Protein AF-A0A349W693-F1 (afdb_monomer_lite)

Secondary structure (DSSP, 8-state):
--S---GGGGSPTTBTTBTSEEHHHHHHHHHHHHHHHHH-TTSTTTTHHHHHHHHHH-HHHHHHSTTHHHHH-S-TTS-EEEE--STTSTT-EEEESS-THHHHHHHIIIIIIS-EEE-SSEEEE-----TT--EEEEEEEETTEEEEEEEEE-SSSGGGGS--TTPPTT-EE--TT--EETTTS-SEEEEEEEE--SPPPHHHHGGG-----

Sequence (213 aa):
AEPSAGYIQGYPPGVRENGGQYAHGGVWALMAAAELALQEPDHAGAQDVPYRYFTYLSPAHRARHPVWGTVYGLEPYAMAADICSQPPYVGRGGWSWYTGAAGWLHRAAVESILGLQMRATELFFTPCLPSHWPGAGVTLVRDGRTLRFLLVRVESAAARLTLPDDAPPGACLLQVGQRLCWKDLPADACFVISLWAGAETLADHLQTNPAVS

Radius of gyration: 20.89 Å; chains: 1; bounding box: 50×38×56 Å

Structure (mmCIF, N/CA/C/O backbone):
data_AF-A0A349W693-F1
#
_entry.id   AF-A0A349W693-F1
#
loop_
_atom_site.group_PDB
_atom_site.id
_atom_site.type_symbol
_atom_site.label_atom_id
_atom_site.label_alt_id
_atom_site.label_comp_id
_atom_site.label_asym_id
_atom_site.label_entity_id
_atom_site.label_seq_id
_atom_site.pdbx_PDB_ins_code
_atom_site.Cartn_x
_atom_site.Cartn_y
_atom_site.Cartn_z
_atom_site.occupancy
_atom_site.B_iso_or_equiv
_atom_site.auth_seq_id
_atom_site.auth_comp_id
_atom_site.auth_asym_id
_atom_site.auth_atom_id
_atom_site.pdbx_PDB_model_num
ATOM 1 N N . ALA A 1 1 ? 23.899 -15.504 -25.125 1.00 70.81 1 ALA A N 1
ATOM 2 C CA . ALA A 1 1 ? 24.862 -16.221 -24.258 1.00 70.81 1 ALA A CA 1
ATOM 3 C C . ALA A 1 1 ? 24.535 -17.702 -24.342 1.00 70.81 1 ALA A C 1
ATOM 5 O O . ALA A 1 1 ? 23.354 -18.003 -24.467 1.00 70.81 1 ALA A O 1
ATOM 6 N N . GLU A 1 2 ? 25.533 -18.586 -24.303 1.00 85.94 2 GLU A N 1
ATOM 7 C CA . GLU A 1 2 ? 25.316 -20.039 -24.321 1.00 85.94 2 GLU A CA 1
ATOM 8 C C . GLU A 1 2 ? 25.553 -20.633 -22.920 1.00 85.94 2 GLU A C 1
ATOM 10 O O . GLU A 1 2 ? 26.590 -20.329 -22.322 1.00 85.94 2 GLU A O 1
ATOM 15 N N . PRO A 1 3 ? 24.626 -21.454 -22.387 1.00 85.25 3 PRO A N 1
ATOM 16 C CA . PRO A 1 3 ? 23.345 -21.837 -22.991 1.00 85.25 3 PRO A CA 1
ATOM 17 C C . PRO A 1 3 ? 22.314 -20.690 -22.998 1.00 85.25 3 PRO A C 1
ATOM 19 O O . PRO A 1 3 ? 22.372 -19.763 -22.183 1.00 85.25 3 PRO A O 1
ATOM 22 N N . SER A 1 4 ? 21.358 -20.749 -23.932 1.00 89.00 4 SER A N 1
ATOM 23 C CA . SER A 1 4 ? 20.276 -19.760 -24.026 1.00 89.00 4 SER A CA 1
ATOM 24 C C . SER A 1 4 ? 19.398 -19.750 -22.768 1.00 89.00 4 SER A C 1
ATOM 26 O O . SER A 1 4 ? 18.894 -20.782 -22.335 1.00 89.00 4 SER A O 1
ATOM 28 N N . ALA A 1 5 ? 19.151 -18.557 -22.224 1.00 88.81 5 ALA A N 1
ATOM 29 C CA . ALA A 1 5 ? 18.209 -18.316 -21.128 1.00 88.81 5 ALA A CA 1
ATOM 30 C C . ALA A 1 5 ? 16.774 -18.036 -21.630 1.00 88.81 5 ALA A C 1
ATOM 32 O O . ALA A 1 5 ? 15.918 -17.603 -20.862 1.00 88.81 5 ALA A O 1
ATOM 33 N N . GLY A 1 6 ? 16.508 -18.245 -22.925 1.00 93.50 6 GLY A N 1
ATOM 34 C CA . GLY A 1 6 ? 15.228 -17.944 -23.566 1.00 93.50 6 GLY A CA 1
ATOM 35 C C . GLY A 1 6 ? 15.080 -16.478 -23.990 1.00 93.50 6 GLY A C 1
ATOM 36 O O . GLY A 1 6 ? 16.062 -15.741 -24.103 1.00 93.50 6 GLY A O 1
ATOM 37 N N . TYR A 1 7 ? 13.834 -16.050 -24.231 1.00 92.94 7 TYR A N 1
ATOM 38 C CA . TYR A 1 7 ? 13.513 -14.739 -24.822 1.00 92.94 7 TYR A CA 1
ATOM 39 C C . TYR A 1 7 ? 14.006 -13.537 -23.998 1.00 92.94 7 TYR A C 1
ATOM 41 O O . TYR A 1 7 ? 14.212 -12.463 -24.554 1.00 92.94 7 TYR A O 1
ATOM 49 N N . ILE A 1 8 ? 14.285 -13.721 -22.703 1.00 92.75 8 ILE A N 1
ATOM 50 C CA . ILE A 1 8 ? 14.900 -12.695 -21.848 1.00 92.75 8 ILE A CA 1
ATOM 51 C C . ILE A 1 8 ? 16.197 -12.132 -22.453 1.00 92.75 8 ILE A C 1
ATOM 53 O O . ILE A 1 8 ? 16.459 -10.941 -22.333 1.00 92.75 8 ILE A O 1
ATOM 57 N N . GLN A 1 9 ? 16.973 -12.946 -23.182 1.00 91.31 9 GLN A N 1
ATOM 58 C CA . GLN A 1 9 ? 18.199 -12.493 -23.852 1.00 91.31 9 GLN A CA 1
ATOM 59 C C . GLN A 1 9 ? 17.936 -11.557 -25.045 1.00 91.31 9 GLN A C 1
ATOM 61 O O . GLN A 1 9 ? 18.864 -10.902 -25.512 1.00 91.31 9 GLN A O 1
ATOM 66 N N . GLY A 1 10 ? 16.700 -11.507 -25.553 1.00 91.44 10 GLY A N 1
ATOM 67 C CA . GLY A 1 10 ? 16.296 -10.628 -26.651 1.00 91.44 10 GLY A CA 1
ATOM 68 C C . GLY A 1 10 ? 16.122 -9.168 -26.233 1.00 91.44 10 GLY A C 1
ATOM 69 O O . GLY A 1 10 ? 16.164 -8.282 -27.086 1.00 91.44 10 GLY A O 1
ATOM 70 N N . TYR A 1 11 ? 15.962 -8.895 -24.935 1.00 92.19 11 TYR A N 1
ATOM 71 C CA . TYR A 1 11 ? 15.925 -7.530 -24.423 1.00 92.19 11 TYR A CA 1
ATOM 72 C C . TYR A 1 11 ? 17.338 -6.984 -24.191 1.00 92.19 11 TYR A C 1
ATOM 74 O O . TYR A 1 11 ? 18.207 -7.718 -23.713 1.00 92.19 11 TYR A O 1
ATOM 82 N N . PRO A 1 12 ? 17.582 -5.687 -24.454 1.00 92.94 12 PRO A N 1
ATOM 83 C CA . PRO A 1 12 ? 18.807 -5.032 -24.016 1.00 92.94 12 PRO A CA 1
ATOM 84 C C . PRO A 1 12 ? 19.004 -5.149 -22.492 1.00 92.94 12 PRO A C 1
ATOM 86 O O . PRO A 1 12 ? 18.019 -5.208 -21.752 1.00 92.94 12 PRO A O 1
ATOM 89 N N . PRO A 1 13 ? 20.252 -5.137 -21.994 1.00 93.19 13 PRO A N 1
ATOM 90 C CA . PRO A 1 13 ? 20.513 -5.105 -20.560 1.00 93.19 13 PRO A CA 1
ATOM 91 C C . PRO A 1 13 ? 19.820 -3.925 -19.867 1.00 93.19 13 PRO A C 1
ATOM 93 O O . PRO A 1 13 ? 19.863 -2.792 -20.343 1.00 93.19 13 PRO A O 1
ATOM 96 N N . GLY A 1 14 ? 19.210 -4.195 -18.716 1.00 93.81 14 GLY A N 1
ATOM 97 C CA . GLY A 1 14 ? 18.499 -3.225 -17.887 1.00 93.81 14 GLY A CA 1
ATOM 98 C C . GLY A 1 14 ? 17.129 -2.802 -18.406 1.00 93.81 14 GLY A C 1
ATOM 99 O O . GLY A 1 14 ? 16.587 -1.815 -17.912 1.00 93.81 14 GLY A O 1
ATOM 100 N N . VAL A 1 15 ? 16.581 -3.517 -19.387 1.00 92.69 15 VAL A N 1
ATOM 101 C CA . VAL A 1 15 ? 15.288 -3.232 -20.013 1.00 92.69 15 VAL A CA 1
ATOM 102 C C . VAL A 1 15 ? 14.361 -4.422 -19.796 1.00 92.69 15 VAL A C 1
ATOM 104 O O . VAL A 1 15 ? 14.755 -5.569 -20.015 1.00 92.69 15 VAL A O 1
ATOM 107 N N . ARG A 1 16 ? 13.115 -4.142 -19.390 1.00 91.81 16 ARG A N 1
ATOM 108 C CA . ARG A 1 16 ? 12.070 -5.158 -19.197 1.00 91.81 16 ARG A CA 1
ATOM 109 C C . ARG A 1 16 ? 12.553 -6.295 -18.284 1.00 91.81 16 ARG A C 1
ATOM 111 O O . ARG A 1 16 ? 13.108 -6.027 -17.221 1.00 91.81 16 ARG A O 1
ATOM 118 N N . GLU A 1 17 ? 12.352 -7.549 -18.675 1.00 93.31 17 GLU A N 1
ATOM 119 C CA . GLU A 1 17 ? 12.730 -8.730 -17.902 1.00 93.31 17 GLU A CA 1
ATOM 120 C C . GLU A 1 17 ? 14.254 -8.896 -17.780 1.00 93.31 17 GLU A C 1
ATOM 122 O O . GLU A 1 17 ? 14.723 -9.505 -16.819 1.00 93.31 17 GLU A O 1
ATOM 127 N N . ASN A 1 18 ? 15.049 -8.333 -18.699 1.00 94.38 18 ASN A N 1
ATOM 128 C CA . ASN A 1 18 ? 16.508 -8.467 -18.688 1.00 94.38 18 ASN A CA 1
ATOM 129 C C . ASN A 1 18 ? 17.174 -7.426 -17.781 1.00 94.38 18 ASN A C 1
ATOM 131 O O . ASN A 1 18 ? 17.912 -6.550 -18.228 1.00 94.38 18 ASN A O 1
ATOM 135 N N . GLY A 1 19 ? 16.890 -7.508 -16.483 1.00 92.94 19 GLY A N 1
ATOM 136 C CA . GLY A 1 19 ? 17.510 -6.668 -15.458 1.00 92.94 19 GLY A CA 1
ATOM 137 C C . GLY A 1 19 ? 16.863 -5.297 -15.263 1.00 92.94 19 GLY A C 1
ATOM 138 O O . GLY A 1 19 ? 17.370 -4.512 -14.463 1.00 92.94 19 GLY A O 1
ATOM 139 N N . GLY A 1 20 ? 15.759 -4.988 -15.949 1.00 94.00 20 GLY A N 1
ATOM 140 C CA . GLY A 1 20 ? 14.907 -3.856 -15.584 1.00 94.00 20 GLY A CA 1
ATOM 141 C C . GLY A 1 20 ? 14.207 -4.105 -14.243 1.00 94.00 20 GLY A C 1
ATOM 142 O O . GLY A 1 20 ? 13.988 -5.246 -13.831 1.00 94.00 20 GLY A O 1
ATOM 143 N N . GLN A 1 21 ? 13.833 -3.038 -13.537 1.00 95.69 21 GLN A N 1
ATOM 144 C CA . GLN A 1 21 ? 12.979 -3.173 -12.358 1.00 95.69 21 GLN A CA 1
ATOM 145 C C . GLN A 1 21 ? 11.553 -3.453 -12.835 1.00 95.69 21 GLN A C 1
ATOM 147 O O . GLN A 1 21 ? 10.811 -2.530 -13.171 1.00 95.69 21 GLN A O 1
ATOM 152 N N . TYR A 1 22 ? 11.158 -4.721 -12.834 1.00 96.12 22 TYR A N 1
ATOM 153 C CA . TYR A 1 22 ? 9.787 -5.115 -13.131 1.00 96.12 22 TYR A CA 1
ATOM 154 C C . TYR A 1 22 ? 8.869 -4.744 -11.957 1.00 96.12 22 TYR A C 1
ATOM 156 O O . TYR A 1 22 ? 8.993 -5.289 -10.856 1.00 96.12 22 TYR A O 1
ATOM 164 N N . ALA A 1 23 ? 7.952 -3.796 -12.168 1.00 96.75 23 ALA A N 1
ATOM 165 C CA . ALA A 1 23 ? 7.191 -3.167 -11.088 1.00 96.75 23 ALA A CA 1
ATOM 166 C C . ALA A 1 23 ? 6.343 -4.177 -10.308 1.00 96.75 23 ALA A C 1
ATOM 168 O O . ALA A 1 23 ? 6.243 -4.084 -9.090 1.00 96.75 23 ALA A O 1
ATOM 169 N N . HIS A 1 24 ? 5.803 -5.187 -10.990 1.00 96.50 24 HIS A N 1
ATOM 170 C CA . HIS A 1 24 ? 5.032 -6.263 -10.372 1.00 96.50 24 HIS A CA 1
ATOM 171 C C . HIS A 1 24 ? 5.855 -7.023 -9.315 1.00 96.50 24 HIS A C 1
ATOM 173 O O . HIS A 1 24 ? 5.417 -7.167 -8.176 1.00 96.50 24 HIS A O 1
ATOM 179 N N . GLY A 1 25 ? 7.081 -7.431 -9.663 1.00 96.94 25 GLY A N 1
ATOM 180 C CA . GLY A 1 25 ? 7.993 -8.091 -8.725 1.00 96.94 25 GLY A CA 1
ATOM 181 C C . GLY A 1 25 ? 8.438 -7.159 -7.597 1.00 96.94 25 GLY A C 1
ATOM 182 O O . GLY A 1 25 ? 8.530 -7.579 -6.447 1.00 96.94 25 GLY A O 1
ATOM 183 N N . GLY A 1 26 ? 8.624 -5.869 -7.896 1.00 97.62 26 GLY A N 1
ATOM 184 C CA . GLY A 1 26 ? 8.899 -4.854 -6.877 1.00 97.62 26 GLY A CA 1
ATOM 185 C C . GLY A 1 26 ? 7.773 -4.718 -5.846 1.00 97.62 26 GLY A C 1
ATOM 186 O O . GLY A 1 26 ? 8.046 -4.580 -4.655 1.00 97.62 26 GLY A O 1
ATOM 187 N N . VAL A 1 27 ? 6.510 -4.808 -6.271 1.00 98.56 27 VAL A N 1
ATOM 188 C CA . VAL A 1 27 ? 5.370 -4.796 -5.344 1.00 98.56 27 VAL A CA 1
ATOM 189 C C . VAL A 1 27 ? 5.342 -6.055 -4.476 1.00 98.56 27 VAL A C 1
ATOM 191 O O . VAL A 1 27 ? 5.072 -5.957 -3.284 1.00 98.56 27 VAL A O 1
ATOM 194 N N . TRP A 1 28 ? 5.669 -7.231 -5.011 1.00 98.56 28 TRP A N 1
ATOM 195 C CA . TRP A 1 28 ? 5.775 -8.433 -4.175 1.00 98.56 28 TRP A CA 1
ATOM 196 C C . TRP A 1 28 ? 6.885 -8.319 -3.132 1.00 98.56 28 TRP A C 1
ATOM 198 O O . TRP A 1 28 ? 6.673 -8.697 -1.985 1.00 98.56 28 TRP A O 1
ATOM 208 N N . ALA A 1 29 ? 8.028 -7.728 -3.491 1.00 98.56 29 ALA A N 1
ATOM 209 C CA . ALA A 1 29 ? 9.091 -7.445 -2.530 1.00 98.56 29 ALA A CA 1
ATOM 210 C C . ALA A 1 29 ? 8.626 -6.489 -1.417 1.00 98.56 29 ALA A C 1
ATOM 212 O O . ALA A 1 29 ? 8.993 -6.674 -0.262 1.00 98.56 29 ALA A O 1
ATOM 213 N N . LEU A 1 30 ? 7.783 -5.499 -1.737 1.00 98.62 30 LEU A N 1
ATOM 214 C CA . LEU A 1 30 ? 7.137 -4.635 -0.741 1.00 98.62 30 LEU A CA 1
ATOM 215 C C . LEU A 1 30 ? 6.253 -5.448 0.206 1.00 98.62 30 LEU A C 1
ATOM 217 O O . LEU A 1 30 ? 6.383 -5.309 1.419 1.00 98.62 30 LEU A O 1
ATOM 221 N N . MET A 1 31 ? 5.376 -6.294 -0.336 1.00 98.69 31 MET A N 1
ATOM 222 C CA . MET A 1 31 ? 4.464 -7.107 0.474 1.00 98.69 31 MET A CA 1
ATOM 223 C C . MET A 1 31 ? 5.234 -8.069 1.387 1.00 98.69 31 MET A C 1
ATOM 225 O O . MET A 1 31 ? 4.924 -8.158 2.570 1.00 98.69 31 MET A O 1
ATOM 229 N N . ALA A 1 32 ? 6.283 -8.711 0.867 1.00 98.50 32 ALA A N 1
ATOM 230 C CA . ALA A 1 32 ? 7.163 -9.581 1.642 1.00 98.50 32 ALA A CA 1
ATOM 231 C C . ALA A 1 32 ? 7.932 -8.813 2.729 1.00 98.50 32 ALA A C 1
ATOM 233 O O . ALA A 1 32 ? 8.054 -9.297 3.848 1.00 98.50 32 ALA A O 1
ATOM 234 N N . ALA A 1 33 ? 8.413 -7.599 2.436 1.00 98.19 33 ALA A N 1
ATOM 235 C CA . ALA A 1 33 ? 9.061 -6.756 3.439 1.00 98.19 33 ALA A CA 1
ATOM 236 C C . ALA A 1 33 ? 8.097 -6.365 4.571 1.00 98.19 33 ALA A C 1
ATOM 238 O O . ALA A 1 33 ? 8.521 -6.268 5.718 1.00 98.19 33 ALA A O 1
ATOM 239 N N . ALA A 1 34 ? 6.813 -6.147 4.264 1.00 97.88 34 ALA A N 1
ATOM 240 C CA . ALA A 1 34 ? 5.804 -5.864 5.284 1.00 97.88 34 ALA A CA 1
ATOM 241 C C . ALA A 1 34 ? 5.553 -7.090 6.163 1.00 97.88 34 ALA A C 1
ATOM 243 O O . ALA A 1 34 ? 5.507 -6.973 7.380 1.00 97.88 34 ALA A O 1
ATOM 244 N N . GLU A 1 35 ? 5.453 -8.272 5.556 1.00 96.88 35 GLU A N 1
ATOM 245 C CA . GLU A 1 35 ? 5.305 -9.525 6.293 1.00 96.88 35 GLU A CA 1
ATOM 246 C C . GLU A 1 35 ? 6.515 -9.808 7.197 1.00 96.88 35 GLU A C 1
ATOM 248 O O . GLU A 1 35 ? 6.334 -10.148 8.364 1.00 96.88 35 GLU A O 1
ATOM 253 N N . LEU A 1 36 ? 7.737 -9.597 6.697 1.00 96.62 36 LEU A N 1
ATOM 254 C CA . LEU A 1 36 ? 8.962 -9.745 7.483 1.00 96.62 36 LEU A CA 1
ATOM 255 C C . LEU A 1 36 ? 9.006 -8.763 8.661 1.00 96.62 36 LEU A C 1
ATOM 257 O O . LEU A 1 36 ? 9.319 -9.162 9.777 1.00 96.62 36 LEU A O 1
ATOM 261 N N . ALA A 1 37 ? 8.635 -7.500 8.441 1.00 94.81 37 ALA A N 1
ATOM 262 C CA . ALA A 1 37 ? 8.603 -6.496 9.502 1.00 94.81 37 ALA A CA 1
ATOM 263 C C . ALA A 1 37 ? 7.638 -6.860 10.643 1.00 94.81 37 ALA A C 1
ATOM 265 O O . ALA A 1 37 ? 7.917 -6.547 11.796 1.00 94.81 37 ALA A O 1
ATOM 266 N N . LEU A 1 38 ? 6.529 -7.544 10.340 1.00 91.69 38 LEU A N 1
ATOM 267 C CA . LEU A 1 38 ? 5.598 -8.049 11.356 1.00 91.69 38 LEU A CA 1
ATOM 268 C C . LEU A 1 38 ? 6.156 -9.251 12.138 1.00 91.69 38 LEU A C 1
ATOM 270 O O . LEU A 1 38 ? 5.719 -9.496 13.259 1.00 91.69 38 LEU A O 1
ATOM 274 N N . GLN A 1 39 ? 7.096 -10.003 11.561 1.00 91.88 39 GLN A N 1
ATOM 275 C CA . GLN A 1 39 ? 7.760 -11.142 12.211 1.00 91.88 39 GLN A CA 1
ATOM 276 C C . GLN A 1 39 ? 8.990 -10.724 13.031 1.00 91.88 39 GLN A C 1
ATOM 278 O O . GLN A 1 39 ? 9.429 -11.474 13.900 1.00 91.88 39 GLN A O 1
ATOM 283 N N . GLU A 1 40 ? 9.527 -9.528 12.781 1.00 89.00 40 GLU A N 1
ATOM 284 C CA . GLU A 1 40 ? 10.706 -8.970 13.448 1.00 89.00 40 GLU A CA 1
ATOM 285 C C . GLU A 1 40 ? 10.369 -7.657 14.193 1.00 89.00 40 GLU A C 1
ATOM 287 O O . GLU A 1 40 ? 10.935 -6.608 13.872 1.00 89.00 40 GLU A O 1
ATOM 292 N N . PRO A 1 41 ? 9.463 -7.665 15.193 1.00 79.75 41 PRO A N 1
ATOM 293 C CA . PRO A 1 41 ? 9.005 -6.438 15.857 1.00 79.75 41 PRO A CA 1
ATOM 294 C C . PRO A 1 41 ? 10.130 -5.674 16.577 1.00 79.75 41 PRO A C 1
ATOM 296 O O . PRO A 1 41 ? 10.065 -4.453 16.704 1.00 79.75 41 PRO A O 1
ATOM 299 N N . ASP A 1 42 ? 11.189 -6.374 16.991 1.00 82.62 42 ASP A N 1
ATOM 300 C CA . ASP A 1 42 ? 12.356 -5.783 17.654 1.00 82.62 42 ASP A CA 1
ATOM 301 C C . ASP A 1 42 ? 13.348 -5.131 16.673 1.00 82.62 42 ASP A C 1
ATOM 303 O O . ASP A 1 42 ? 14.273 -4.421 17.082 1.00 82.62 42 ASP A O 1
ATOM 307 N N . HIS A 1 43 ? 13.187 -5.355 15.364 1.00 87.19 43 HIS A N 1
ATOM 308 C CA . HIS A 1 43 ? 14.075 -4.790 14.360 1.00 87.19 43 HIS A CA 1
ATOM 309 C C . HIS A 1 43 ? 13.700 -3.331 14.075 1.00 87.19 43 HIS A C 1
ATOM 311 O O . HIS A 1 43 ? 12.782 -3.005 13.315 1.00 87.19 43 HIS A O 1
ATOM 317 N N . ALA A 1 44 ? 14.457 -2.425 14.696 1.00 84.69 44 ALA A N 1
ATOM 318 C CA . ALA A 1 44 ? 14.269 -0.989 14.553 1.00 84.69 44 ALA A CA 1
ATOM 319 C C . ALA A 1 44 ? 14.247 -0.559 13.072 1.00 84.69 44 ALA A C 1
ATOM 321 O O . ALA A 1 44 ? 15.216 -0.725 12.335 1.00 84.69 44 ALA A O 1
ATOM 322 N N . GLY A 1 45 ? 13.128 0.032 12.645 1.00 88.19 45 GLY A N 1
ATOM 323 C CA . GLY A 1 45 ? 12.947 0.540 11.283 1.00 88.19 45 GLY A CA 1
ATOM 324 C C . GLY A 1 45 ? 12.466 -0.491 10.254 1.00 88.19 45 GLY A C 1
ATOM 325 O O . GLY A 1 45 ? 12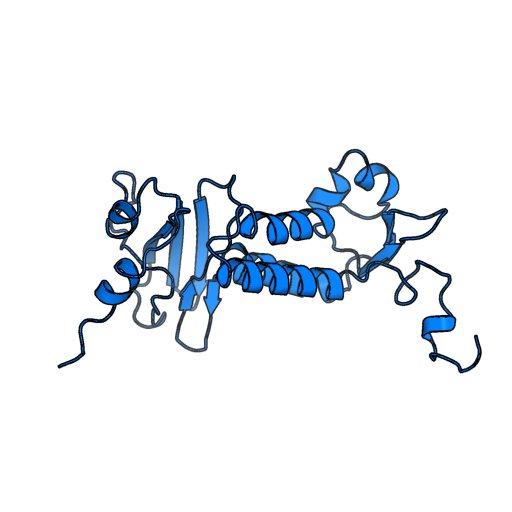.264 -0.112 9.098 1.00 88.19 45 GLY A O 1
ATOM 326 N N . ALA A 1 46 ? 12.212 -1.750 10.636 1.00 92.31 46 ALA A N 1
ATOM 327 C CA . ALA A 1 46 ? 11.676 -2.760 9.717 1.00 92.31 46 ALA A CA 1
ATOM 328 C C . ALA A 1 46 ? 10.357 -2.303 9.062 1.00 92.31 46 ALA A C 1
ATOM 330 O O . ALA A 1 46 ? 10.216 -2.375 7.842 1.00 92.31 46 ALA A O 1
ATOM 331 N N . GLN A 1 47 ? 9.447 -1.703 9.841 1.00 91.75 47 GLN A N 1
ATOM 332 C CA . GLN A 1 47 ? 8.163 -1.163 9.359 1.00 91.75 47 GLN A CA 1
ATOM 333 C C . GLN A 1 47 ? 8.290 -0.004 8.344 1.00 91.75 47 GLN A C 1
ATOM 335 O O . GLN A 1 47 ? 7.336 0.302 7.631 1.00 91.75 47 GLN A O 1
ATOM 340 N N . ASP A 1 48 ? 9.458 0.642 8.235 1.00 96.25 48 ASP A N 1
ATOM 341 C CA . ASP A 1 48 ? 9.693 1.725 7.268 1.00 96.25 48 ASP A CA 1
ATOM 342 C C . ASP A 1 48 ? 10.146 1.211 5.892 1.00 96.25 48 ASP A C 1
ATOM 344 O O . ASP A 1 48 ? 10.019 1.917 4.885 1.00 96.25 48 ASP A O 1
ATOM 348 N N . VAL A 1 49 ? 10.663 -0.021 5.817 1.00 97.62 49 VAL A N 1
ATOM 349 C CA . VAL A 1 49 ? 11.143 -0.634 4.566 1.00 97.62 49 VAL A CA 1
ATOM 350 C C . VAL A 1 49 ? 10.025 -0.775 3.520 1.00 97.62 49 VAL A C 1
ATOM 352 O O . VAL A 1 49 ? 10.236 -0.324 2.387 1.00 97.62 49 VAL A O 1
ATOM 355 N N . PRO A 1 50 ? 8.830 -1.309 3.848 1.00 98.19 50 PRO A N 1
ATOM 356 C CA . PRO A 1 50 ? 7.746 -1.461 2.878 1.00 98.19 50 PRO A CA 1
ATOM 357 C C . PRO A 1 50 ? 7.277 -0.111 2.340 1.00 98.19 50 PRO A C 1
ATOM 359 O O . PRO A 1 50 ? 7.081 0.055 1.136 1.00 98.19 50 PRO A O 1
ATOM 362 N N . TYR A 1 51 ? 7.165 0.897 3.208 1.00 98.19 51 TYR A N 1
ATOM 363 C CA . TYR A 1 51 ? 6.784 2.238 2.780 1.00 98.19 51 TYR A CA 1
ATOM 364 C C . TYR A 1 51 ? 7.838 2.872 1.865 1.00 98.19 51 TYR A C 1
ATOM 366 O O . TYR A 1 51 ? 7.498 3.480 0.850 1.00 98.19 51 TYR A O 1
ATOM 374 N N . ARG A 1 52 ? 9.131 2.666 2.136 1.00 97.81 52 ARG A N 1
ATOM 375 C CA . ARG A 1 52 ? 10.193 3.065 1.201 1.00 97.81 52 ARG A CA 1
ATOM 376 C C . ARG A 1 52 ? 9.991 2.434 -0.174 1.00 97.81 52 ARG A C 1
ATOM 378 O O . ARG A 1 52 ? 9.988 3.159 -1.167 1.00 97.81 52 ARG A O 1
ATOM 385 N N . TYR A 1 53 ? 9.743 1.127 -0.247 1.00 98.25 53 TYR A N 1
ATOM 386 C CA . TYR A 1 53 ? 9.474 0.462 -1.528 1.00 98.25 53 TYR A CA 1
ATOM 387 C C . TYR A 1 53 ? 8.223 1.026 -2.209 1.00 98.25 53 TYR A C 1
ATOM 389 O O . TYR A 1 53 ? 8.250 1.280 -3.415 1.00 98.25 53 TYR A O 1
ATOM 397 N N . PHE A 1 54 ? 7.165 1.316 -1.445 1.00 98.50 54 PHE A N 1
ATOM 398 C CA . PHE A 1 54 ? 5.968 1.982 -1.959 1.00 98.50 54 PHE A CA 1
ATOM 399 C C . PHE A 1 54 ? 6.313 3.303 -2.651 1.00 98.50 54 PHE A C 1
ATOM 401 O O . PHE A 1 54 ? 5.870 3.539 -3.773 1.00 98.50 54 PHE A O 1
ATOM 408 N N . THR A 1 55 ? 7.146 4.146 -2.035 1.00 97.00 55 THR A N 1
ATOM 409 C CA . THR A 1 55 ? 7.537 5.438 -2.626 1.00 97.00 55 THR A CA 1
ATOM 410 C C . THR A 1 55 ? 8.410 5.304 -3.880 1.00 97.00 55 THR A C 1
ATOM 412 O O . THR A 1 55 ? 8.375 6.180 -4.742 1.00 97.00 55 THR A O 1
ATOM 415 N N . TYR A 1 56 ? 9.147 4.201 -4.040 1.00 95.38 56 TYR A N 1
ATOM 416 C CA . TYR A 1 56 ? 9.929 3.931 -5.255 1.00 95.38 56 TYR A CA 1
ATOM 417 C C . TYR A 1 56 ? 9.056 3.482 -6.435 1.00 95.38 56 TYR A C 1
ATOM 419 O O . TYR A 1 56 ? 9.407 3.734 -7.594 1.00 95.38 56 TYR A O 1
ATOM 427 N N . LEU A 1 57 ? 7.941 2.809 -6.130 1.00 97.19 57 LEU A N 1
ATOM 428 C CA . LEU A 1 57 ? 7.010 2.205 -7.087 1.00 97.19 57 LEU A CA 1
ATOM 429 C C . LEU A 1 57 ? 5.845 3.134 -7.455 1.00 97.19 57 LEU A C 1
ATOM 431 O O . LEU A 1 57 ? 5.398 3.140 -8.599 1.00 97.19 57 LEU A O 1
ATOM 435 N N . SER A 1 58 ? 5.343 3.907 -6.493 1.00 97.62 58 SER A N 1
ATOM 436 C CA . SER A 1 58 ? 4.198 4.798 -6.668 1.00 97.62 58 SER A CA 1
ATOM 437 C C . SER A 1 58 ? 4.514 5.887 -7.702 1.00 97.62 58 SER A C 1
ATOM 439 O O . SER A 1 58 ? 5.477 6.637 -7.508 1.00 97.62 58 SER A O 1
ATOM 441 N N . PRO A 1 59 ? 3.699 6.047 -8.765 1.00 97.06 59 PRO A N 1
ATOM 442 C CA . PRO A 1 59 ? 3.970 7.035 -9.809 1.00 97.06 59 PRO A CA 1
ATOM 443 C C . PRO A 1 59 ? 3.964 8.466 -9.257 1.00 97.06 59 PRO A C 1
ATOM 445 O O . PRO A 1 59 ? 4.803 9.276 -9.643 1.00 97.06 59 PRO A O 1
ATOM 448 N N . ALA A 1 60 ? 3.104 8.753 -8.274 1.00 97.19 60 ALA A N 1
ATOM 449 C CA . ALA A 1 60 ? 3.022 10.067 -7.644 1.00 97.19 60 ALA A CA 1
ATOM 450 C C . ALA A 1 60 ? 4.294 10.415 -6.857 1.00 97.19 60 ALA A C 1
ATOM 452 O O . ALA A 1 60 ? 4.816 11.524 -6.975 1.00 97.19 60 ALA A O 1
ATOM 453 N N . HIS A 1 61 ? 4.814 9.466 -6.075 1.00 97.69 61 HIS A N 1
ATOM 454 C CA . HIS A 1 61 ? 6.045 9.666 -5.309 1.00 97.69 61 HIS A CA 1
ATOM 455 C C . HIS A 1 61 ? 7.253 9.758 -6.232 1.00 97.69 61 HIS A C 1
ATOM 457 O O . HIS A 1 61 ? 8.074 10.664 -6.098 1.00 97.69 61 HIS A O 1
ATOM 463 N N . ARG A 1 62 ? 7.327 8.861 -7.217 1.00 95.94 62 ARG A N 1
ATOM 464 C CA . ARG A 1 62 ? 8.431 8.811 -8.166 1.00 95.94 62 ARG A CA 1
ATOM 465 C C . ARG A 1 62 ? 8.518 10.077 -9.010 1.00 95.94 62 ARG A C 1
ATOM 467 O O . ARG A 1 62 ? 9.599 10.646 -9.117 1.00 95.94 62 ARG A O 1
ATOM 474 N N . ALA A 1 63 ? 7.396 10.549 -9.551 1.00 95.94 63 ALA A N 1
ATOM 475 C CA . ALA A 1 63 ? 7.353 11.766 -10.357 1.00 95.94 63 ALA A CA 1
ATOM 476 C C . ALA A 1 63 ? 7.683 13.031 -9.550 1.00 95.94 63 ALA A C 1
ATOM 478 O O . ALA A 1 63 ? 8.257 13.969 -10.093 1.00 95.94 63 ALA A O 1
ATOM 479 N N . ARG A 1 64 ? 7.353 13.059 -8.251 1.00 97.19 64 ARG A N 1
ATOM 480 C CA . ARG A 1 64 ? 7.713 14.168 -7.352 1.00 97.19 64 ARG A CA 1
ATOM 481 C C . ARG A 1 64 ? 9.155 14.112 -6.851 1.00 97.19 64 ARG A C 1
ATOM 483 O O . ARG A 1 64 ? 9.651 15.116 -6.348 1.00 97.19 64 ARG A O 1
ATOM 490 N N . HIS A 1 65 ? 9.823 12.963 -6.943 1.00 96.94 65 HIS A N 1
ATOM 491 C CA . HIS A 1 65 ? 11.170 12.810 -6.412 1.00 96.94 65 HIS A CA 1
ATOM 492 C C . HIS A 1 65 ? 12.169 13.669 -7.213 1.00 96.94 65 HIS A C 1
ATOM 494 O O . HIS A 1 65 ? 12.225 13.535 -8.436 1.00 96.94 65 HIS A O 1
ATOM 500 N N . PRO A 1 66 ? 13.021 14.486 -6.563 1.00 95.75 66 PRO A N 1
ATOM 501 C CA . PRO A 1 66 ? 13.885 15.454 -7.252 1.00 95.75 66 PRO A CA 1
ATOM 502 C C . PRO A 1 66 ? 14.874 14.805 -8.231 1.00 95.75 66 PRO A C 1
ATOM 504 O O . PRO A 1 66 ? 15.190 15.376 -9.268 1.00 95.75 66 PRO A O 1
ATOM 507 N N . VAL A 1 67 ? 15.341 13.592 -7.917 1.00 93.56 67 VAL A N 1
ATOM 508 C CA . VAL A 1 67 ? 16.247 12.822 -8.788 1.00 93.56 67 VAL A CA 1
ATOM 509 C C . VAL A 1 67 ? 15.483 11.955 -9.795 1.00 93.56 67 VAL A C 1
ATOM 511 O O . VAL A 1 67 ? 15.667 12.111 -10.993 1.00 93.56 67 VAL A O 1
ATOM 514 N N . TRP A 1 68 ? 14.611 11.044 -9.347 1.00 94.50 68 TRP A N 1
ATOM 515 C CA . TRP A 1 68 ? 13.947 10.089 -10.243 1.00 94.50 68 TRP A CA 1
ATOM 516 C C . TRP A 1 68 ? 12.855 10.696 -11.125 1.00 94.50 68 TRP A C 1
ATOM 518 O O . TRP A 1 68 ? 12.650 10.208 -12.233 1.00 94.50 68 TRP A O 1
ATOM 528 N N . GLY A 1 69 ? 12.173 11.751 -10.674 1.00 96.06 69 GLY A N 1
ATOM 529 C CA . GLY A 1 69 ? 11.076 12.367 -11.419 1.00 96.06 69 GLY A CA 1
ATOM 530 C C . GLY A 1 69 ? 11.531 13.014 -12.724 1.00 96.06 69 GLY A C 1
ATOM 531 O O . GLY A 1 69 ? 10.844 12.897 -13.736 1.00 96.06 69 GLY A O 1
ATOM 532 N N . THR A 1 70 ? 12.728 13.609 -12.737 1.00 95.50 70 THR A N 1
ATOM 533 C CA . THR A 1 70 ? 13.289 14.292 -13.919 1.00 95.50 70 THR A CA 1
ATOM 534 C C . THR A 1 70 ? 13.573 13.341 -15.082 1.00 95.50 70 THR A C 1
ATOM 536 O O . THR A 1 70 ? 13.508 13.751 -16.238 1.00 95.50 70 THR A O 1
ATOM 539 N N . VAL A 1 71 ? 13.839 12.064 -14.786 1.00 96.00 71 VAL A N 1
ATOM 540 C CA . VAL A 1 71 ? 14.138 11.021 -15.780 1.00 96.00 71 VAL A CA 1
ATOM 541 C C . VAL A 1 71 ? 12.993 10.028 -15.988 1.00 96.00 71 VAL A C 1
ATOM 543 O O . VAL A 1 71 ? 13.060 9.222 -16.914 1.00 96.00 71 VAL A O 1
ATOM 546 N N . TYR A 1 72 ? 11.941 10.069 -15.158 1.00 96.81 72 TYR A N 1
ATOM 547 C CA . TYR A 1 72 ? 10.875 9.062 -15.161 1.00 96.81 72 TYR A CA 1
ATOM 548 C C . TYR A 1 72 ? 10.150 8.982 -16.509 1.00 96.81 72 TYR A C 1
ATOM 550 O O . TYR A 1 72 ? 9.953 7.888 -17.032 1.00 96.81 72 TYR A O 1
ATOM 558 N N . GLY A 1 73 ? 9.808 10.130 -17.099 1.00 95.94 73 GLY A N 1
ATOM 559 C CA . GLY A 1 73 ? 9.304 10.215 -18.473 1.00 95.94 73 GLY A CA 1
ATOM 560 C C . GLY A 1 73 ? 7.915 9.612 -18.728 1.00 95.94 73 GLY A C 1
ATOM 561 O O . GLY A 1 73 ? 7.549 9.482 -19.893 1.00 95.94 73 GLY A O 1
ATOM 562 N N . LEU A 1 74 ? 7.163 9.256 -17.680 1.00 97.12 74 LEU A N 1
ATOM 563 C CA . LEU A 1 74 ? 5.780 8.759 -17.737 1.00 97.12 74 LEU A CA 1
ATOM 564 C C . LEU A 1 74 ? 4.849 9.593 -16.843 1.00 97.12 74 LEU A C 1
ATOM 566 O O . LEU A 1 74 ? 5.292 10.471 -16.098 1.00 97.12 74 LEU A O 1
ATOM 570 N N . GLU A 1 75 ? 3.548 9.323 -16.924 1.00 97.31 75 GLU A N 1
ATOM 571 C CA . GLU A 1 75 ? 2.511 10.064 -16.214 1.00 97.31 75 GLU A CA 1
ATOM 572 C C . GLU A 1 75 ? 2.584 9.870 -14.684 1.00 97.31 75 GLU A C 1
ATOM 574 O O . GLU A 1 75 ? 2.750 8.750 -14.201 1.00 97.31 75 GLU A O 1
ATOM 579 N N . PRO A 1 76 ? 2.375 10.927 -13.876 1.00 96.56 76 PRO A N 1
ATOM 580 C CA . PRO A 1 76 ? 2.532 10.871 -12.416 1.00 96.56 76 PRO A CA 1
ATOM 581 C C . PRO A 1 76 ? 1.379 10.162 -11.682 1.00 96.56 76 PRO A C 1
ATOM 583 O O . PRO A 1 76 ? 1.360 10.119 -10.453 1.00 96.56 76 PRO A O 1
ATOM 586 N N . TYR A 1 77 ? 0.398 9.635 -12.413 1.00 96.50 77 TYR A N 1
ATOM 587 C CA . TYR A 1 77 ? -0.836 9.050 -11.876 1.00 96.50 77 TYR A CA 1
ATOM 588 C C . TYR A 1 77 ? -1.127 7.640 -12.407 1.00 96.50 77 TYR A C 1
ATOM 590 O O . TYR A 1 77 ? -2.038 6.986 -11.906 1.00 96.50 77 TYR A O 1
ATOM 598 N N . ALA A 1 78 ? -0.360 7.153 -13.387 1.00 97.25 78 ALA A N 1
ATOM 599 C CA . ALA A 1 78 ? -0.504 5.812 -13.943 1.00 97.25 78 ALA A CA 1
ATOM 600 C C . ALA A 1 78 ? 0.748 4.990 -13.628 1.00 97.25 78 ALA A C 1
ATOM 602 O O . ALA A 1 78 ? 1.870 5.474 -13.746 1.00 97.25 78 ALA A O 1
ATOM 603 N N . MET A 1 79 ? 0.569 3.740 -13.204 1.00 97.19 79 MET A N 1
ATOM 604 C CA . MET A 1 79 ? 1.704 2.896 -12.841 1.00 97.19 79 MET A CA 1
ATOM 605 C C . MET A 1 79 ? 2.470 2.439 -14.087 1.00 97.19 79 MET A C 1
ATOM 607 O O . MET A 1 79 ? 1.860 2.008 -15.066 1.00 97.19 79 MET A O 1
ATOM 611 N N . ALA A 1 80 ? 3.801 2.500 -14.026 1.00 97.19 80 ALA A N 1
ATOM 612 C CA . ALA A 1 80 ? 4.681 1.880 -15.014 1.00 97.19 80 ALA A CA 1
ATOM 613 C C . ALA A 1 80 ? 4.750 0.361 -14.803 1.00 97.19 80 ALA A C 1
ATOM 615 O O . ALA A 1 80 ? 4.698 -0.115 -13.666 1.00 97.19 80 ALA A O 1
ATOM 616 N N . ALA A 1 81 ? 4.898 -0.403 -15.883 1.00 97.12 81 ALA A N 1
ATOM 617 C CA . ALA A 1 81 ? 5.157 -1.837 -15.808 1.00 97.12 81 ALA A CA 1
ATOM 618 C C . ALA A 1 81 ? 6.609 -2.127 -15.420 1.00 97.12 81 ALA A C 1
ATOM 620 O O . ALA A 1 81 ? 6.871 -3.092 -14.701 1.00 97.12 81 ALA A O 1
ATOM 621 N N . ASP A 1 82 ? 7.538 -1.283 -15.864 1.00 96.69 82 ASP A N 1
ATOM 622 C CA . ASP A 1 82 ? 8.960 -1.453 -15.614 1.00 96.69 82 ASP A CA 1
ATOM 623 C C . ASP A 1 82 ? 9.710 -0.117 -15.545 1.00 96.69 82 ASP A C 1
ATOM 625 O O . ASP A 1 82 ? 9.244 0.909 -16.040 1.00 96.69 82 ASP A O 1
ATOM 629 N N . ILE A 1 83 ? 10.874 -0.134 -14.895 1.00 96.81 83 ILE A N 1
ATOM 630 C CA . ILE A 1 83 ? 11.838 0.967 -14.881 1.00 96.81 83 ILE A CA 1
ATOM 631 C C . ILE A 1 83 ? 13.169 0.453 -15.433 1.00 96.81 83 ILE A C 1
ATOM 633 O O . ILE A 1 83 ? 13.700 -0.555 -14.959 1.00 96.81 83 ILE A O 1
ATOM 637 N N . CYS A 1 84 ? 13.742 1.181 -16.387 1.00 97.12 84 CYS A N 1
ATOM 638 C CA . CYS A 1 84 ? 15.057 0.879 -16.933 1.00 97.12 84 CYS A CA 1
ATOM 639 C C . CYS A 1 84 ? 16.154 1.060 -15.870 1.00 97.12 84 CYS A C 1
ATOM 641 O O . CYS A 1 84 ? 16.183 2.063 -15.152 1.00 97.12 84 CYS A O 1
ATOM 643 N N . SER A 1 85 ? 17.090 0.115 -15.783 1.00 96.06 85 SER A N 1
ATOM 644 C CA . SER A 1 85 ? 18.148 0.105 -14.758 1.00 96.06 85 SER A CA 1
ATOM 645 C C . SER A 1 85 ? 19.554 0.375 -15.300 1.00 96.06 85 SER A C 1
ATOM 647 O O . SER A 1 85 ? 20.477 0.570 -14.512 1.00 96.06 85 SER A O 1
ATOM 649 N N . GLN A 1 86 ? 19.730 0.422 -16.625 1.00 94.94 86 GLN A N 1
ATOM 650 C CA . GLN A 1 86 ? 21.033 0.600 -17.276 1.00 94.94 86 GLN A CA 1
ATOM 651 C C . GLN A 1 86 ? 21.116 1.901 -18.094 1.00 94.94 86 GLN A C 1
ATOM 653 O O . GLN A 1 86 ? 20.096 2.387 -18.602 1.00 94.94 86 GLN A O 1
ATOM 658 N N . PRO A 1 87 ? 22.322 2.489 -18.241 1.00 94.12 87 PRO A N 1
ATOM 659 C CA . PRO A 1 87 ? 22.541 3.638 -19.112 1.00 94.12 87 PRO A CA 1
ATOM 660 C C . PRO A 1 87 ? 22.160 3.355 -20.576 1.00 94.12 87 PRO A C 1
ATOM 662 O O . PRO A 1 87 ? 22.320 2.229 -21.044 1.00 94.12 87 PRO A O 1
ATOM 665 N N . PRO A 1 88 ? 21.692 4.371 -21.325 1.00 93.06 88 PRO A N 1
ATOM 666 C CA . PRO A 1 88 ? 21.499 5.766 -20.913 1.00 93.06 88 PRO A CA 1
ATOM 667 C C . PRO A 1 88 ? 20.130 6.044 -20.260 1.00 93.06 88 PRO A C 1
ATOM 669 O O . PRO A 1 88 ? 19.788 7.201 -20.036 1.00 93.06 88 PRO A O 1
ATOM 672 N N . TYR A 1 89 ? 19.328 5.015 -19.964 1.00 94.88 89 TYR A N 1
ATOM 673 C CA . TYR A 1 89 ? 17.916 5.166 -19.587 1.00 94.88 89 TYR A CA 1
ATOM 674 C C . TYR A 1 89 ? 17.623 4.909 -18.104 1.00 94.88 89 TYR A C 1
ATOM 676 O O . TYR A 1 89 ? 16.465 4.707 -17.749 1.00 94.88 89 TYR A O 1
ATOM 684 N N . VAL A 1 90 ? 18.638 4.914 -17.235 1.00 96.31 90 VAL A N 1
ATOM 685 C CA . VAL A 1 90 ? 18.474 4.645 -15.796 1.00 96.31 90 VAL A CA 1
ATOM 686 C C . VAL A 1 90 ? 17.344 5.493 -15.207 1.00 96.31 90 VAL A C 1
ATOM 688 O O . VAL A 1 90 ? 17.355 6.719 -15.285 1.00 96.31 90 VAL A O 1
ATOM 691 N N . GLY A 1 91 ? 16.366 4.829 -14.596 1.00 95.56 91 GLY A N 1
ATOM 692 C CA . GLY A 1 91 ? 15.238 5.465 -13.923 1.00 95.56 91 GLY A CA 1
ATOM 693 C C . GLY A 1 91 ? 14.042 5.795 -14.818 1.00 95.56 91 GLY A C 1
ATOM 694 O O . GLY A 1 91 ? 12.983 6.116 -14.263 1.00 95.56 91 GLY A O 1
ATOM 695 N N . ARG A 1 92 ? 14.174 5.664 -16.146 1.00 96.88 92 ARG A N 1
ATOM 696 C CA . ARG A 1 92 ? 13.095 5.891 -17.113 1.00 96.88 92 ARG A CA 1
ATOM 697 C C . ARG A 1 92 ? 12.041 4.800 -17.011 1.00 96.88 92 ARG A C 1
ATOM 699 O O . ARG A 1 92 ? 12.368 3.618 -16.949 1.00 96.88 92 ARG A O 1
ATOM 706 N N . GLY A 1 93 ? 10.780 5.203 -16.990 1.00 96.44 93 GLY A N 1
ATOM 707 C CA . GLY A 1 93 ? 9.661 4.281 -16.998 1.00 96.44 93 GLY A CA 1
ATOM 708 C C . GLY A 1 93 ? 9.406 3.707 -18.388 1.00 96.44 93 GLY A C 1
ATOM 709 O O . GLY A 1 93 ? 9.463 4.419 -19.393 1.00 96.44 93 GLY A O 1
ATOM 710 N N . GLY A 1 94 ? 9.092 2.418 -18.426 1.00 93.88 94 GLY A N 1
ATOM 711 C CA . GLY A 1 94 ? 8.538 1.720 -19.574 1.00 93.88 94 GLY A CA 1
ATOM 712 C C . GLY A 1 94 ? 7.063 1.404 -19.338 1.00 93.88 94 GLY A C 1
ATOM 713 O O . GLY A 1 94 ? 6.692 0.976 -18.246 1.00 93.88 94 GLY A O 1
ATOM 714 N N . TRP A 1 95 ? 6.240 1.600 -20.378 1.00 91.38 95 TRP A N 1
ATOM 715 C CA . TRP A 1 95 ? 4.874 1.064 -20.490 1.00 91.38 95 TRP A CA 1
ATOM 716 C C . TRP A 1 95 ? 3.951 1.374 -19.291 1.00 91.38 95 TRP A C 1
ATOM 718 O O . TRP A 1 95 ? 3.944 0.656 -18.293 1.00 91.38 95 TRP A O 1
ATOM 728 N N . SER A 1 96 ? 3.134 2.426 -19.377 1.00 94.75 96 SER A N 1
ATOM 729 C CA . SER A 1 96 ? 2.155 2.785 -18.336 1.00 94.75 96 SER A CA 1
ATOM 730 C C . SER A 1 96 ? 0.759 2.188 -18.583 1.00 94.75 96 SER A C 1
ATOM 732 O O . SER A 1 96 ? 0.490 1.582 -19.620 1.00 94.75 96 SER A O 1
ATOM 734 N N . TRP A 1 97 ? -0.141 2.372 -17.608 1.00 95.62 97 TRP A N 1
ATOM 735 C CA . TRP A 1 97 ? -1.574 2.027 -17.625 1.00 95.62 97 TRP A CA 1
ATOM 736 C C . TRP A 1 97 ? -1.914 0.542 -17.526 1.00 95.62 97 TRP A C 1
ATOM 738 O O . TRP A 1 97 ? -2.459 0.089 -16.522 1.00 95.62 97 TRP A O 1
ATOM 748 N N . TYR A 1 98 ? -1.637 -0.224 -18.571 1.00 93.81 98 TYR A N 1
ATOM 749 C CA . TYR A 1 98 ? -2.141 -1.586 -18.727 1.00 93.81 98 TYR A CA 1
ATOM 750 C C . TYR A 1 98 ? -1.131 -2.582 -18.164 1.00 93.81 98 TYR A C 1
ATOM 752 O O . TYR A 1 98 ? -0.459 -3.334 -18.870 1.00 93.81 98 TYR A O 1
ATOM 760 N N . THR A 1 99 ? -1.013 -2.540 -16.839 1.00 96.19 99 THR A N 1
ATOM 761 C CA . THR A 1 99 ? -0.142 -3.401 -16.046 1.00 96.19 99 THR A CA 1
ATOM 762 C C . THR A 1 99 ? -0.860 -3.891 -14.795 1.00 96.19 99 THR A C 1
ATOM 764 O O . THR A 1 99 ? -1.507 -3.125 -14.081 1.00 96.19 99 THR A O 1
ATOM 767 N N . GLY A 1 100 ? -0.692 -5.176 -14.477 1.00 96.31 100 GLY A N 1
ATOM 768 C CA . GLY A 1 100 ? -1.183 -5.749 -13.221 1.00 96.31 100 GLY A CA 1
ATOM 769 C C . GLY A 1 100 ? -0.514 -5.151 -11.977 1.00 96.31 100 GLY A C 1
ATOM 770 O O . GLY A 1 100 ? -1.060 -5.267 -10.881 1.00 96.31 100 GLY A O 1
ATOM 771 N N . ALA A 1 101 ? 0.630 -4.470 -12.135 1.00 96.62 101 ALA A N 1
ATOM 772 C CA . ALA A 1 101 ? 1.331 -3.814 -11.034 1.00 96.62 101 ALA A CA 1
ATOM 773 C C . ALA A 1 101 ? 0.454 -2.775 -10.317 1.00 96.62 101 ALA A C 1
ATOM 775 O O . ALA A 1 101 ? 0.556 -2.649 -9.102 1.00 96.62 101 ALA A O 1
ATOM 776 N N . ALA A 1 102 ? -0.455 -2.096 -11.030 1.00 97.81 102 ALA A N 1
ATOM 777 C CA . ALA A 1 102 ? -1.387 -1.147 -10.421 1.00 97.81 102 ALA A CA 1
ATOM 778 C C . ALA A 1 102 ? -2.323 -1.829 -9.405 1.00 97.81 102 ALA A C 1
ATOM 780 O O . ALA A 1 102 ? -2.473 -1.357 -8.277 1.00 97.81 102 ALA A O 1
ATOM 781 N N . GLY A 1 103 ? -2.905 -2.975 -9.778 1.00 98.12 103 GLY A N 1
ATOM 782 C CA . GLY A 1 103 ? -3.768 -3.755 -8.889 1.00 98.12 103 GLY A CA 1
ATOM 783 C C . GLY A 1 103 ? -3.006 -4.305 -7.684 1.00 98.12 103 GLY A C 1
ATOM 784 O O . GLY A 1 103 ? -3.485 -4.221 -6.554 1.00 98.12 103 GLY A O 1
ATOM 785 N N . TRP A 1 104 ? -1.786 -4.799 -7.899 1.00 98.38 104 TRP A N 1
ATOM 786 C CA . TRP A 1 104 ? -0.942 -5.260 -6.799 1.00 98.38 104 TRP A CA 1
ATOM 787 C C . TRP A 1 104 ? -0.501 -4.133 -5.875 1.00 98.38 104 TRP A C 1
ATOM 789 O O . TRP A 1 104 ? -0.515 -4.335 -4.668 1.00 98.38 104 TRP A O 1
ATOM 799 N N . LEU A 1 105 ? -0.143 -2.951 -6.388 1.00 98.56 105 LEU A N 1
ATOM 800 C CA . LEU A 1 105 ? 0.264 -1.830 -5.537 1.00 98.56 105 LEU A CA 1
ATOM 801 C C . LEU A 1 105 ? -0.909 -1.345 -4.675 1.00 98.56 105 LEU A C 1
ATOM 803 O O . LEU A 1 105 ? -0.713 -1.028 -3.504 1.00 98.56 105 LEU A O 1
ATOM 807 N N . HIS A 1 106 ? -2.129 -1.346 -5.223 1.00 98.25 106 HIS A N 1
ATOM 808 C CA . HIS A 1 106 ? -3.339 -1.080 -4.446 1.00 98.25 106 HIS A CA 1
ATOM 809 C C . HIS A 1 106 ? -3.510 -2.098 -3.309 1.00 98.25 106 HIS A C 1
ATOM 811 O O . HIS A 1 106 ? -3.707 -1.709 -2.158 1.00 98.25 106 HIS A O 1
ATOM 817 N N . ARG A 1 107 ? -3.376 -3.399 -3.605 1.00 98.12 107 ARG A N 1
ATOM 818 C CA . ARG A 1 107 ? -3.418 -4.448 -2.574 1.00 98.12 107 ARG A CA 1
ATOM 819 C C . ARG A 1 107 ? -2.300 -4.289 -1.550 1.00 98.12 107 ARG A C 1
ATOM 821 O O . ARG A 1 107 ? -2.572 -4.366 -0.367 1.00 98.12 107 ARG A O 1
ATOM 828 N N . ALA A 1 108 ? -1.075 -3.989 -1.964 1.00 98.56 108 ALA A N 1
ATOM 829 C CA . ALA A 1 108 ? 0.040 -3.750 -1.053 1.00 98.56 108 ALA A CA 1
ATOM 830 C C . ALA A 1 108 ? -0.225 -2.570 -0.101 1.00 98.56 108 ALA A C 1
ATOM 832 O O . ALA A 1 108 ? 0.039 -2.666 1.096 1.00 98.56 108 ALA A O 1
ATOM 833 N N . ALA A 1 109 ? -0.799 -1.471 -0.597 1.00 98.44 109 ALA A N 1
ATOM 834 C CA . ALA A 1 109 ? -1.177 -0.341 0.248 1.00 98.44 109 ALA A CA 1
ATOM 835 C C . ALA A 1 109 ? -2.254 -0.722 1.277 1.00 98.44 109 ALA A C 1
ATOM 837 O O . ALA A 1 109 ? -2.107 -0.424 2.460 1.00 98.44 109 ALA A O 1
ATOM 838 N N . VAL A 1 110 ? -3.323 -1.392 0.837 1.00 98.44 110 VAL A N 1
ATOM 839 C CA . VAL A 1 110 ? -4.486 -1.714 1.682 1.00 98.44 110 VAL A CA 1
ATOM 840 C C . VAL A 1 110 ? -4.227 -2.902 2.611 1.00 98.44 110 VAL A C 1
ATOM 842 O O . VAL A 1 110 ? -4.515 -2.836 3.802 1.00 98.44 110 VAL A O 1
ATOM 845 N N . GLU A 1 111 ? -3.683 -3.988 2.081 1.00 98.44 111 GLU A N 1
ATOM 846 C CA . GLU A 1 111 ? -3.559 -5.272 2.773 1.00 98.44 111 GLU A CA 1
ATOM 847 C C . GLU A 1 111 ? -2.231 -5.412 3.521 1.00 98.44 111 GLU A C 1
ATOM 849 O O . GLU A 1 111 ? -2.204 -6.066 4.559 1.00 98.44 111 GLU A O 1
ATOM 854 N N . SER A 1 112 ? -1.141 -4.806 3.030 1.00 98.12 112 SER A N 1
ATOM 855 C CA . SER A 1 112 ? 0.193 -4.953 3.637 1.00 98.12 112 SER A CA 1
ATOM 856 C C . SER A 1 112 ? 0.596 -3.753 4.495 1.00 98.12 112 SER A C 1
ATOM 858 O O . SER A 1 112 ? 1.031 -3.946 5.622 1.00 98.12 112 SER A O 1
ATOM 860 N N . ILE A 1 113 ? 0.435 -2.515 4.007 1.00 98.19 113 ILE A N 1
ATOM 861 C CA . ILE A 1 113 ? 0.793 -1.311 4.784 1.00 98.19 113 ILE A CA 1
ATOM 862 C C . ILE A 1 113 ? -0.304 -0.988 5.802 1.00 98.19 113 ILE A C 1
ATOM 864 O O . ILE A 1 113 ? -0.054 -0.997 7.006 1.00 9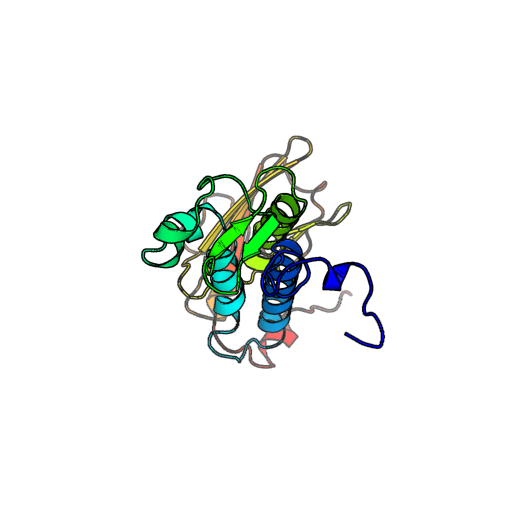8.19 113 ILE A O 1
ATOM 868 N N . LEU A 1 114 ? -1.535 -0.739 5.338 1.00 98.38 114 LEU A N 1
ATOM 869 C CA . LEU A 1 114 ? -2.675 -0.491 6.231 1.00 98.38 114 LEU A CA 1
ATOM 870 C C . LEU A 1 114 ? -3.098 -1.760 6.986 1.00 98.38 114 LEU A C 1
ATOM 872 O O . LEU A 1 114 ? -3.675 -1.662 8.065 1.00 98.38 114 LEU A O 1
ATOM 876 N N . GLY A 1 115 ? -2.783 -2.941 6.448 1.00 98.00 115 GLY A N 1
ATOM 877 C CA . GLY A 1 115 ? -2.967 -4.217 7.134 1.00 98.00 115 GLY A CA 1
ATOM 878 C C . GLY A 1 115 ? -4.384 -4.779 7.094 1.00 98.00 115 GLY A C 1
ATOM 879 O O . GLY A 1 115 ? -4.661 -5.706 7.850 1.00 98.00 115 GLY A O 1
ATOM 880 N N . LEU A 1 116 ? -5.295 -4.240 6.275 1.00 98.31 116 LEU A N 1
ATOM 881 C C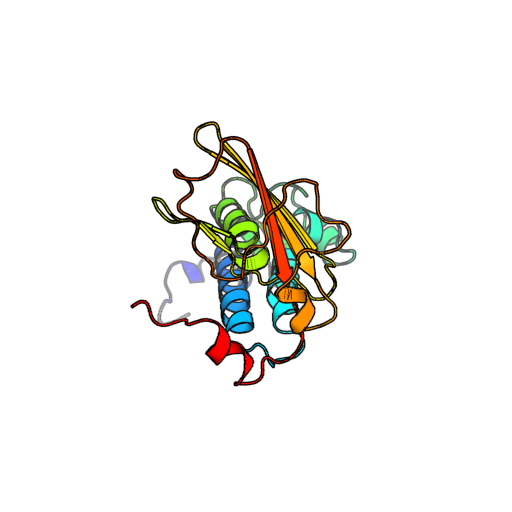A . LEU A 1 116 ? -6.666 -4.747 6.185 1.00 98.31 116 LEU A CA 1
ATOM 882 C C . LEU A 1 116 ? -6.672 -6.129 5.528 1.00 98.31 116 LEU A C 1
ATOM 884 O O . LEU A 1 116 ? -6.394 -6.273 4.339 1.00 98.31 116 LEU A O 1
ATOM 888 N N . GLN A 1 117 ? -7.070 -7.141 6.286 1.00 97.56 117 GLN A N 1
ATOM 889 C CA . GLN A 1 117 ? -7.241 -8.501 5.804 1.00 97.56 117 GLN A CA 1
ATOM 890 C C . GLN A 1 117 ? -8.728 -8.811 5.691 1.00 97.56 117 GLN A C 1
ATOM 892 O O . GLN A 1 117 ? -9.474 -8.699 6.662 1.00 97.56 117 GLN A O 1
ATOM 897 N N . MET A 1 118 ? -9.162 -9.224 4.501 1.00 94.25 118 MET A N 1
ATOM 898 C CA . MET A 1 118 ? -10.549 -9.603 4.239 1.00 94.25 118 MET A CA 1
ATOM 899 C C . MET A 1 118 ? -10.642 -11.067 3.820 1.00 94.25 118 MET A C 1
ATOM 901 O O . MET A 1 118 ? -9.960 -11.528 2.903 1.00 94.25 118 MET A O 1
ATOM 905 N N . ARG A 1 119 ? -11.529 -11.802 4.486 1.00 93.62 119 ARG A N 1
ATOM 906 C CA . ARG A 1 119 ? -11.973 -13.148 4.110 1.00 93.62 119 ARG A CA 1
ATOM 907 C C . ARG A 1 119 ? -13.443 -13.081 3.685 1.00 93.62 119 ARG A C 1
ATOM 909 O O . ARG A 1 119 ? -14.012 -12.002 3.534 1.00 93.62 119 ARG A O 1
ATOM 916 N N . ALA A 1 120 ? -14.069 -14.233 3.451 1.00 91.56 120 ALA A N 1
ATOM 917 C CA . ALA A 1 120 ? -15.450 -14.286 2.963 1.00 91.56 120 ALA A CA 1
ATOM 918 C C . ALA A 1 120 ? -16.432 -13.529 3.884 1.00 91.56 120 ALA A C 1
ATOM 920 O O . ALA A 1 120 ? -17.219 -12.697 3.422 1.00 91.56 120 ALA A O 1
ATOM 921 N N . THR A 1 121 ? -16.355 -13.786 5.191 1.00 93.69 121 THR A N 1
ATOM 922 C CA . THR A 1 121 ? -17.223 -13.191 6.224 1.00 93.69 121 THR A CA 1
ATOM 923 C C . THR A 1 121 ? -16.459 -12.399 7.274 1.00 93.69 121 THR A C 1
ATOM 925 O O . THR A 1 121 ? -17.070 -11.644 8.020 1.00 93.69 121 THR A O 1
ATOM 928 N N . GLU A 1 122 ? -15.139 -12.540 7.321 1.00 96.00 122 GLU A N 1
ATOM 929 C CA . GLU A 1 122 ? -14.308 -11.936 8.355 1.00 96.00 122 GLU A CA 1
ATOM 930 C C . GLU A 1 122 ? -13.480 -10.783 7.802 1.00 96.00 122 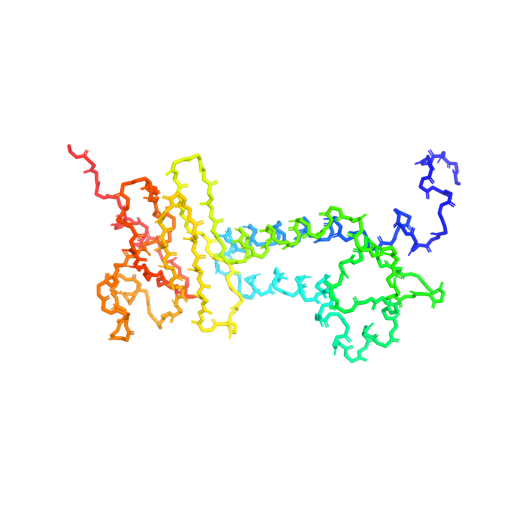GLU A C 1
ATOM 932 O O . GLU A 1 122 ? -13.031 -10.819 6.653 1.00 96.00 122 GLU A O 1
ATOM 937 N N . LEU A 1 123 ? -13.225 -9.796 8.651 1.00 96.75 123 LEU A N 1
ATOM 938 C CA . LEU A 1 123 ? -12.155 -8.830 8.458 1.00 96.75 123 LEU A CA 1
ATOM 939 C C . LEU A 1 123 ? -11.353 -8.663 9.746 1.00 96.75 123 LEU A C 1
ATOM 941 O O . LEU A 1 123 ? -11.879 -8.864 10.839 1.00 96.75 123 LEU A O 1
ATOM 945 N N . PHE A 1 124 ? -10.083 -8.310 9.608 1.00 98.06 124 PHE A N 1
ATOM 946 C CA . PHE A 1 124 ? -9.188 -7.981 10.716 1.00 98.06 124 PHE A CA 1
ATOM 947 C C . PHE A 1 124 ? -8.039 -7.109 10.209 1.00 98.06 124 PHE A C 1
ATOM 949 O O . PHE A 1 124 ? -7.877 -6.928 9.001 1.00 98.06 124 PHE A O 1
ATOM 956 N N . PHE A 1 125 ? -7.243 -6.574 11.132 1.00 98.19 125 PHE A N 1
ATOM 957 C CA . PHE A 1 125 ? -6.107 -5.717 10.807 1.00 98.19 125 PHE A CA 1
ATOM 958 C C . PHE A 1 125 ? -4.799 -6.270 11.367 1.00 98.19 125 PHE A C 1
ATOM 960 O O . PHE A 1 125 ? -4.729 -6.604 12.547 1.00 98.19 125 PHE A O 1
ATOM 967 N N . THR A 1 126 ? -3.755 -6.291 10.540 1.00 96.56 126 THR A N 1
ATOM 968 C CA . THR A 1 126 ? -2.348 -6.504 10.929 1.00 96.56 126 THR A CA 1
ATOM 969 C C . THR A 1 126 ? -1.489 -5.384 10.327 1.00 96.56 126 THR A C 1
ATOM 971 O O . THR A 1 126 ? -0.873 -5.586 9.278 1.00 96.56 126 THR A O 1
ATOM 974 N N . PRO A 1 127 ? -1.527 -4.163 10.894 1.00 96.38 127 PRO A N 1
ATOM 975 C CA . PRO A 1 127 ? -0.946 -2.984 10.250 1.00 96.38 127 PRO A CA 1
ATOM 976 C C . PRO A 1 127 ? 0.581 -2.968 10.282 1.00 96.38 127 PRO A C 1
ATOM 978 O O . PRO A 1 127 ? 1.180 -3.246 11.314 1.00 96.38 127 PRO A O 1
ATOM 981 N N . CYS A 1 128 ? 1.197 -2.530 9.184 1.00 96.38 128 CYS A N 1
ATOM 982 C CA . CYS A 1 128 ? 2.633 -2.273 9.071 1.00 96.38 128 CYS A CA 1
ATOM 983 C C . CYS A 1 128 ? 2.855 -0.812 8.642 1.00 96.38 128 CYS A C 1
ATOM 985 O O . CYS A 1 128 ? 3.446 -0.517 7.599 1.00 96.38 128 CYS A O 1
ATOM 987 N N . LEU A 1 129 ? 2.301 0.122 9.422 1.00 96.00 129 LEU A N 1
ATOM 988 C CA . LEU A 1 129 ? 2.441 1.550 9.141 1.00 96.00 129 LEU A CA 1
ATOM 989 C C . LEU A 1 129 ? 3.904 1.983 9.315 1.00 96.00 129 LEU A C 1
ATOM 991 O O . LEU A 1 129 ? 4.555 1.543 10.264 1.00 96.00 129 LEU A O 1
ATOM 995 N N . PRO A 1 130 ? 4.419 2.901 8.481 1.00 95.38 130 PRO A N 1
ATOM 996 C CA . PRO A 1 130 ? 5.746 3.458 8.705 1.00 95.38 130 PRO A CA 1
ATOM 997 C C . PRO A 1 130 ? 5.782 4.269 10.009 1.00 95.38 130 PRO A C 1
ATOM 999 O O . PRO A 1 130 ? 4.769 4.824 10.450 1.00 95.38 130 PRO A O 1
ATOM 1002 N N . SER A 1 131 ? 6.947 4.334 10.647 1.00 92.75 131 SER A N 1
ATOM 1003 C CA . SER A 1 131 ? 7.147 4.886 11.996 1.00 92.75 131 SER A CA 1
ATOM 1004 C C . SER A 1 131 ? 6.722 6.351 12.117 1.00 92.75 131 SER A C 1
ATOM 1006 O O . SER A 1 131 ? 6.160 6.756 13.130 1.00 92.75 131 SER A O 1
ATOM 1008 N N . HIS A 1 132 ? 6.921 7.128 11.053 1.00 93.50 132 HIS A N 1
ATOM 1009 C CA . HIS A 1 132 ? 6.591 8.552 10.998 1.00 93.50 132 HIS A CA 1
ATOM 1010 C C . HIS A 1 132 ? 5.091 8.854 10.823 1.00 93.50 132 HIS A C 1
ATOM 1012 O O . HIS A 1 132 ? 4.704 10.020 10.881 1.00 93.50 132 HIS A O 1
ATOM 1018 N N . TRP A 1 133 ? 4.238 7.851 10.577 1.00 95.38 133 TRP A N 1
ATOM 1019 C CA . TRP A 1 133 ? 2.789 8.066 10.516 1.00 95.38 133 TRP A CA 1
ATOM 1020 C C . TRP A 1 133 ? 2.197 8.033 11.928 1.00 95.38 133 TRP A C 1
ATOM 1022 O O . TRP A 1 133 ? 2.311 6.997 12.587 1.00 95.38 133 TRP A O 1
ATOM 1032 N N . PRO A 1 134 ? 1.514 9.102 12.386 1.00 93.62 134 PRO A N 1
ATOM 1033 C CA . PRO A 1 134 ? 0.836 9.095 13.686 1.00 93.62 134 PRO A CA 1
ATOM 1034 C C . PRO A 1 134 ? -0.378 8.153 13.698 1.00 93.62 134 PRO A C 1
ATOM 1036 O O . PRO A 1 134 ? -0.813 7.694 14.749 1.00 93.62 134 PRO A O 1
ATOM 1039 N N . GLY A 1 135 ? -0.921 7.846 12.522 1.00 95.62 135 GLY A N 1
ATOM 1040 C CA . GLY A 1 135 ? -2.073 6.983 12.348 1.00 95.62 135 GLY A CA 1
ATOM 1041 C C . GLY A 1 135 ? -2.543 6.954 10.899 1.00 95.62 135 GLY A C 1
ATOM 1042 O O . GLY A 1 135 ? -1.946 7.584 10.024 1.00 95.62 135 GLY A O 1
ATOM 1043 N N . ALA A 1 136 ? -3.622 6.224 10.647 1.00 97.69 136 ALA A N 1
ATOM 1044 C CA . ALA A 1 136 ? -4.284 6.138 9.352 1.00 97.69 136 ALA A CA 1
ATOM 1045 C C . ALA A 1 136 ? -5.790 5.902 9.527 1.00 97.69 136 ALA A C 1
ATOM 1047 O O . ALA A 1 136 ? -6.239 5.394 10.551 1.00 97.69 136 ALA A O 1
ATOM 1048 N N . GLY A 1 137 ? -6.580 6.252 8.512 1.00 97.81 137 GLY A N 1
ATOM 1049 C CA . GLY A 1 137 ? -8.021 6.007 8.492 1.00 97.81 137 GLY A CA 1
ATOM 1050 C C . GLY A 1 137 ? -8.422 5.156 7.294 1.00 97.81 137 GLY A C 1
ATOM 1051 O O . GLY A 1 137 ? -7.995 5.427 6.174 1.00 97.81 137 GLY A O 1
ATOM 1052 N N . VAL A 1 138 ? -9.276 4.161 7.522 1.00 98.19 138 VAL A N 1
ATOM 1053 C CA . VAL A 1 138 ? -9.883 3.336 6.472 1.00 98.19 138 VAL A CA 1
ATOM 1054 C C . VAL A 1 138 ? -11.395 3.409 6.607 1.00 98.19 138 VAL A C 1
ATOM 1056 O O . VAL A 1 138 ? -11.934 3.218 7.690 1.00 98.19 138 VAL A O 1
ATOM 1059 N N . THR A 1 139 ? -12.091 3.682 5.505 1.00 98.25 139 THR A N 1
ATOM 1060 C CA . THR A 1 139 ? -13.551 3.545 5.433 1.00 98.25 139 THR A CA 1
ATOM 1061 C C . THR A 1 139 ? -13.873 2.432 4.451 1.00 98.25 139 THR A C 1
ATOM 1063 O O . THR A 1 139 ? -13.564 2.542 3.266 1.00 98.25 139 THR A O 1
ATOM 1066 N N . LEU A 1 140 ? -14.466 1.352 4.950 1.00 97.19 140 LEU A N 1
ATOM 1067 C CA . LEU A 1 140 ? -14.905 0.216 4.155 1.00 97.19 140 LEU A CA 1
ATOM 1068 C C . LEU A 1 140 ? -16.414 0.310 3.947 1.00 97.19 140 LEU A C 1
ATOM 1070 O O . LEU A 1 140 ? -17.179 0.199 4.903 1.00 97.19 140 LEU A O 1
ATOM 1074 N N . VAL A 1 141 ? -16.829 0.474 2.690 1.00 96.62 141 VAL A N 1
ATOM 1075 C CA . VAL A 1 141 ? -18.238 0.404 2.294 1.00 96.62 141 VAL A CA 1
ATOM 1076 C C . VAL A 1 141 ? -18.506 -0.952 1.655 1.00 96.62 141 VAL A C 1
ATOM 1078 O O . VAL A 1 141 ? -17.907 -1.292 0.632 1.00 96.62 141 VAL A O 1
ATOM 1081 N N . ARG A 1 142 ? -19.386 -1.752 2.260 1.00 93.69 142 ARG A N 1
ATOM 1082 C CA . ARG A 1 142 ? -19.706 -3.105 1.785 1.00 93.69 142 ARG A CA 1
ATOM 1083 C C . ARG A 1 142 ? -21.117 -3.500 2.193 1.00 93.69 142 ARG A C 1
ATOM 1085 O O . ARG A 1 142 ? -21.443 -3.449 3.370 1.00 93.69 142 ARG A O 1
ATOM 1092 N N . ASP A 1 143 ? -21.917 -3.953 1.229 1.00 93.88 143 ASP A N 1
ATOM 1093 C CA . ASP A 1 143 ? -23.264 -4.496 1.478 1.00 93.88 143 ASP A CA 1
ATOM 1094 C C . ASP A 1 143 ? -24.135 -3.566 2.349 1.00 93.88 143 ASP A C 1
ATOM 1096 O O . ASP A 1 143 ? -24.650 -3.951 3.398 1.00 93.88 143 ASP A O 1
ATOM 1100 N N . GLY A 1 144 ? -24.190 -2.287 1.961 1.00 95.31 144 GLY A N 1
ATOM 1101 C CA . GLY A 1 144 ? -24.934 -1.245 2.677 1.00 95.31 144 GLY A CA 1
ATOM 1102 C C . GLY A 1 144 ? -24.340 -0.804 4.020 1.00 95.31 144 GLY A C 1
ATOM 1103 O O . GLY A 1 144 ? -24.941 0.041 4.673 1.00 95.31 144 GLY A O 1
ATOM 1104 N N . ARG A 1 145 ? -23.185 -1.342 4.436 1.00 95.69 145 ARG A N 1
ATOM 1105 C CA . ARG A 1 145 ? -22.496 -0.966 5.680 1.00 95.69 145 ARG A CA 1
ATOM 1106 C C . ARG A 1 145 ? -21.340 -0.014 5.409 1.00 95.69 145 ARG A C 1
ATOM 1108 O O . ARG A 1 145 ? -20.589 -0.235 4.458 1.00 95.69 145 ARG A O 1
ATOM 1115 N N . THR A 1 146 ? -21.158 0.969 6.283 1.00 97.88 146 THR A N 1
ATOM 1116 C CA . THR A 1 146 ? -20.020 1.890 6.331 1.00 97.88 146 THR A CA 1
ATOM 1117 C C . THR A 1 146 ? -19.248 1.654 7.624 1.00 97.88 146 THR A C 1
ATOM 1119 O O . THR A 1 146 ? -19.674 2.023 8.717 1.00 97.88 146 THR A O 1
ATOM 1122 N N . LEU A 1 147 ? -18.083 1.026 7.505 1.00 97.75 147 LEU A N 1
ATOM 1123 C CA . LEU A 1 147 ? -17.228 0.693 8.639 1.00 97.75 147 LEU A CA 1
ATOM 1124 C C . LEU A 1 147 ? -15.995 1.595 8.616 1.00 97.75 147 LEU A C 1
ATOM 1126 O O . LEU A 1 147 ? -15.187 1.527 7.686 1.00 97.75 147 LEU A O 1
ATOM 1130 N N . ARG A 1 148 ? -15.843 2.444 9.630 1.00 98.38 148 ARG A N 1
ATOM 1131 C CA . ARG A 1 148 ? -14.679 3.315 9.804 1.00 98.38 148 ARG A CA 1
ATOM 1132 C C . ARG A 1 148 ? -13.688 2.664 10.761 1.00 98.38 148 ARG A C 1
ATOM 1134 O O . ARG A 1 148 ? -14.052 2.304 11.871 1.00 98.38 148 ARG A O 1
ATOM 1141 N N . PHE A 1 149 ? -12.432 2.566 10.353 1.00 98.44 149 PHE A N 1
ATOM 1142 C CA . PHE A 1 149 ? -11.324 2.082 11.168 1.00 98.44 149 PHE A CA 1
ATOM 1143 C C . PHE A 1 149 ? -10.287 3.190 11.292 1.00 98.44 149 PHE A C 1
ATOM 1145 O O . PHE A 1 149 ? -9.834 3.741 10.286 1.00 98.44 149 PHE A O 1
ATOM 1152 N N . LEU A 1 150 ? -9.926 3.527 12.522 1.00 98.38 150 LEU A N 1
ATOM 1153 C CA . LEU A 1 150 ? -8.901 4.504 12.851 1.00 98.38 150 LEU A CA 1
ATOM 1154 C C . LEU A 1 150 ? -7.727 3.769 13.479 1.00 98.38 150 LEU A C 1
ATOM 1156 O O . LEU A 1 150 ? -7.848 3.215 14.563 1.00 98.38 150 LEU A O 1
ATOM 1160 N N . LEU A 1 151 ? -6.601 3.749 12.785 1.00 97.56 151 LEU A N 1
ATOM 1161 C CA . LEU A 1 151 ? -5.349 3.213 13.283 1.00 97.56 151 LEU A CA 1
ATOM 1162 C C . LEU A 1 151 ? -4.602 4.369 13.936 1.00 97.56 151 LEU A C 1
ATOM 1164 O O . LEU A 1 151 ? -4.324 5.356 13.259 1.00 97.56 151 LEU A O 1
ATOM 1168 N N . VAL A 1 152 ? -4.288 4.271 15.222 1.00 95.94 152 VAL A N 1
ATOM 1169 C CA . VAL A 1 152 ? -3.698 5.378 15.991 1.00 95.94 152 VAL A CA 1
ATOM 1170 C C . VAL A 1 152 ? -2.476 4.872 16.734 1.00 95.94 152 VAL A C 1
ATOM 1172 O O . VAL A 1 152 ? -2.558 3.856 17.419 1.00 95.94 152 VAL A O 1
ATOM 1175 N N . ARG A 1 153 ? -1.331 5.550 16.612 1.00 93.25 153 ARG A N 1
ATOM 1176 C CA . ARG A 1 153 ? -0.167 5.233 17.444 1.00 93.25 153 ARG A CA 1
ATOM 1177 C C . ARG A 1 153 ? -0.368 5.762 18.859 1.00 93.25 153 ARG A C 1
ATOM 1179 O O . ARG A 1 153 ? -0.753 6.911 19.040 1.00 93.25 153 ARG A O 1
ATOM 1186 N N . VAL A 1 154 ? -0.064 4.928 19.844 1.00 92.56 154 VAL A N 1
ATOM 1187 C CA . VAL A 1 154 ? -0.155 5.254 21.270 1.00 92.56 154 VAL A CA 1
ATOM 1188 C C . VAL A 1 154 ? 1.213 5.167 21.941 1.00 92.56 154 VAL A C 1
ATOM 1190 O O . VAL A 1 154 ? 2.109 4.456 21.485 1.00 92.56 154 VAL A O 1
ATOM 1193 N N . GLU A 1 155 ? 1.374 5.896 23.042 1.00 87.88 155 GLU A N 1
ATOM 1194 C CA . GLU A 1 155 ? 2.670 6.088 23.708 1.00 87.88 155 GLU A CA 1
ATOM 1195 C C . GLU A 1 155 ? 3.099 4.901 24.584 1.00 87.88 155 GLU A C 1
ATOM 1197 O O . GLU A 1 155 ? 4.282 4.740 24.884 1.00 87.88 155 GLU A O 1
ATOM 1202 N N . SER A 1 156 ? 2.163 4.038 24.990 1.00 88.56 156 SER A N 1
ATOM 1203 C CA . SER A 1 156 ? 2.446 2.919 25.893 1.00 88.56 156 SER A CA 1
ATOM 1204 C C . SER A 1 156 ? 1.691 1.647 25.521 1.00 88.56 156 SER A C 1
ATOM 1206 O O . SER A 1 156 ? 0.642 1.687 24.877 1.00 88.56 156 SER A O 1
ATOM 1208 N N . ALA A 1 157 ? 2.208 0.509 25.991 1.00 86.62 157 ALA A N 1
ATOM 1209 C CA . ALA A 1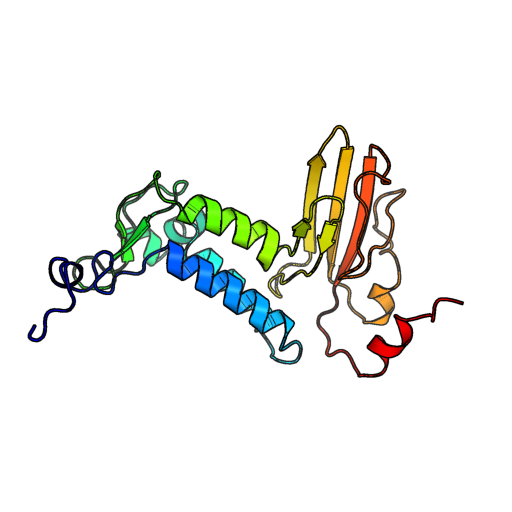 157 ? 1.540 -0.776 25.846 1.00 86.62 157 ALA A CA 1
ATOM 1210 C C . ALA A 1 157 ? 0.145 -0.772 26.491 1.00 86.62 157 ALA A C 1
ATOM 1212 O O . ALA A 1 157 ? -0.805 -1.238 25.869 1.00 86.62 157 ALA A O 1
ATOM 1213 N N . ALA A 1 158 ? 0.010 -0.181 27.683 1.00 88.62 158 ALA A N 1
ATOM 1214 C CA . ALA A 1 158 ? -1.257 -0.088 28.408 1.00 88.62 158 ALA A CA 1
ATOM 1215 C C . ALA A 1 158 ? -2.318 0.718 27.639 1.00 88.62 158 ALA A C 1
ATOM 1217 O O . ALA A 1 158 ? -3.479 0.318 27.590 1.00 88.62 158 ALA A O 1
ATOM 1218 N N . ALA A 1 159 ? -1.913 1.801 26.967 1.00 88.69 159 ALA A N 1
ATOM 1219 C CA . ALA A 1 159 ? -2.815 2.626 26.164 1.00 88.69 159 ALA A CA 1
ATOM 1220 C C . ALA A 1 159 ? -3.406 1.886 24.947 1.00 88.69 159 ALA A C 1
ATOM 1222 O O . ALA A 1 159 ? -4.387 2.347 24.367 1.00 88.69 159 ALA A O 1
ATOM 1223 N N . ARG A 1 160 ? -2.863 0.721 24.555 1.00 89.81 160 ARG A N 1
ATOM 1224 C CA . ARG A 1 160 ? -3.466 -0.111 23.497 1.00 89.81 160 ARG A CA 1
ATOM 1225 C C . ARG A 1 160 ? -4.777 -0.773 23.908 1.00 89.81 160 ARG A C 1
ATOM 1227 O O . ARG A 1 160 ? -5.559 -1.180 23.050 1.00 89.81 160 ARG A O 1
ATOM 1234 N N . LEU A 1 161 ? -5.007 -0.898 25.211 1.00 91.06 161 LEU A N 1
ATOM 1235 C CA . LEU A 1 161 ? -6.157 -1.597 25.778 1.00 91.06 161 LEU A CA 1
ATOM 1236 C C . LEU A 1 161 ? -7.330 -0.658 26.080 1.00 91.06 161 LEU A C 1
ATOM 1238 O O . LEU A 1 161 ? -8.371 -1.106 26.555 1.00 91.06 161 LEU A O 1
ATOM 1242 N N . THR A 1 162 ? -7.186 0.632 25.785 1.00 92.81 162 THR A N 1
ATOM 1243 C CA . THR A 1 162 ? -8.201 1.656 26.029 1.00 92.81 162 THR A CA 1
ATOM 1244 C C . THR A 1 162 ? -8.463 2.470 24.768 1.00 92.81 162 THR A C 1
ATOM 1246 O O . THR A 1 162 ? -7.590 2.623 23.914 1.00 92.81 162 THR A O 1
ATOM 1249 N N . LEU A 1 163 ? -9.677 3.010 24.648 1.00 93.69 163 LEU A N 1
ATOM 1250 C CA . LEU A 1 163 ? -9.964 4.019 23.631 1.00 93.69 163 LEU A CA 1
ATOM 1251 C C . LEU A 1 163 ? -9.192 5.309 23.955 1.00 93.69 163 LEU A C 1
ATOM 1253 O O . LEU A 1 163 ? -9.188 5.706 25.120 1.00 93.69 163 LEU A O 1
ATOM 1257 N N . PRO A 1 164 ? -8.566 5.962 22.961 1.00 90.62 164 PRO A N 1
ATOM 1258 C CA . PRO A 1 164 ? -8.035 7.312 23.121 1.00 90.62 164 PRO A CA 1
ATOM 1259 C C . PRO A 1 164 ? -9.125 8.307 23.542 1.00 90.62 164 PRO A C 1
ATOM 1261 O O . PRO A 1 164 ? -10.276 8.176 23.122 1.00 90.62 164 PRO A O 1
ATOM 1264 N N . ASP A 1 165 ? -8.760 9.323 24.324 1.00 88.44 165 ASP A N 1
ATOM 1265 C CA . ASP A 1 165 ? -9.704 10.335 24.828 1.00 88.44 165 ASP A CA 1
ATOM 1266 C C . ASP A 1 165 ? -10.374 11.145 23.703 1.00 88.44 165 ASP A C 1
ATOM 1268 O O . ASP A 1 165 ? -11.492 11.635 23.855 1.00 88.44 165 ASP A O 1
ATOM 1272 N N . ASP A 1 166 ? -9.703 11.274 22.557 1.00 89.81 166 ASP A N 1
ATOM 1273 C CA . ASP A 1 166 ? -10.186 11.952 21.354 1.00 89.81 166 ASP A CA 1
ATOM 1274 C C . ASP A 1 166 ? -10.906 11.011 20.368 1.00 89.81 166 ASP A C 1
ATOM 1276 O O . ASP A 1 166 ? -11.212 11.400 19.234 1.00 89.81 166 ASP A O 1
ATOM 1280 N N . ALA A 1 167 ? -11.203 9.773 20.780 1.00 92.50 167 ALA A N 1
ATOM 1281 C CA . ALA A 1 167 ? -11.920 8.820 19.947 1.00 92.50 167 ALA A CA 1
ATOM 1282 C C . ALA A 1 167 ? -13.318 9.346 19.559 1.00 92.50 167 ALA A C 1
ATOM 1284 O O . ALA A 1 167 ? -14.016 9.957 20.375 1.00 92.50 167 ALA A O 1
ATOM 1285 N N . PRO A 1 168 ? -13.787 9.081 18.322 1.00 94.62 168 PRO A N 1
ATOM 1286 C CA . PRO A 1 168 ? -15.127 9.477 17.912 1.00 94.62 168 PRO A CA 1
ATOM 1287 C C . PRO A 1 168 ? -16.218 8.898 18.830 1.00 94.62 168 PRO A C 1
ATOM 1289 O O . PRO A 1 168 ? -16.097 7.752 19.275 1.00 94.62 168 PRO A O 1
ATOM 1292 N N . PRO A 1 169 ? -17.328 9.626 19.053 1.00 93.31 169 PRO A N 1
ATOM 1293 C CA . PRO A 1 169 ? -18.453 9.113 19.826 1.00 93.31 169 PRO A CA 1
ATOM 1294 C C . PRO A 1 169 ? -18.963 7.776 19.279 1.00 93.31 169 PRO A C 1
ATOM 1296 O O . PRO A 1 169 ? -19.183 7.630 18.076 1.00 93.31 169 PRO A O 1
ATOM 1299 N N . GLY A 1 170 ? -19.157 6.803 20.170 1.00 93.56 170 GLY A N 1
ATOM 1300 C CA . GLY A 1 170 ? -19.623 5.463 19.804 1.00 93.56 170 GLY A CA 1
ATOM 1301 C C . GLY A 1 170 ? -18.570 4.578 19.132 1.00 93.56 170 GLY A C 1
ATOM 1302 O O . GLY A 1 170 ? -18.916 3.493 18.671 1.00 93.56 170 GLY A O 1
ATOM 1303 N N . ALA A 1 171 ? -17.304 5.006 19.068 1.00 96.88 171 ALA A N 1
ATOM 1304 C CA . ALA A 1 171 ? -16.234 4.142 18.596 1.00 96.88 171 ALA A CA 1
ATOM 1305 C C . ALA A 1 171 ? -15.986 2.976 19.563 1.00 96.88 171 ALA A C 1
ATOM 1307 O O . ALA A 1 171 ? -16.061 3.126 20.781 1.00 96.88 171 ALA A O 1
ATOM 1308 N N . CYS A 1 172 ? -15.651 1.815 19.009 1.00 97.06 172 CYS A N 1
ATOM 1309 C CA . CYS A 1 172 ? -15.255 0.637 19.770 1.00 97.06 172 CYS A CA 1
ATOM 1310 C C . CYS A 1 172 ? -13.758 0.374 19.607 1.00 97.06 172 CYS A C 1
ATOM 1312 O O . CYS A 1 172 ? -13.196 0.559 18.527 1.00 97.06 172 CYS A O 1
ATOM 1314 N N . LEU A 1 173 ? -13.105 -0.089 20.669 1.00 97.12 173 LEU A N 1
ATOM 1315 C CA . LEU A 1 173 ? -11.724 -0.545 20.572 1.00 97.12 173 LEU A CA 1
ATOM 1316 C C . LEU A 1 173 ? -11.677 -1.880 19.819 1.00 97.12 173 LEU A C 1
ATOM 1318 O O . LEU A 1 173 ? -12.489 -2.768 20.079 1.00 97.12 173 LEU A O 1
ATOM 1322 N N . LEU A 1 174 ? -10.717 -2.022 18.910 1.00 97.00 174 LEU A N 1
ATOM 1323 C CA . LEU A 1 174 ? -10.446 -3.247 18.170 1.00 97.00 174 LEU A CA 1
ATOM 1324 C C . LEU A 1 174 ? -8.967 -3.606 18.319 1.00 97.00 174 LEU A C 1
ATOM 1326 O O . LEU A 1 174 ? -8.096 -2.807 17.977 1.00 97.00 174 LEU A O 1
ATOM 1330 N N . GLN A 1 175 ? -8.679 -4.808 18.815 1.00 95.38 175 GLN A N 1
ATOM 1331 C CA . GLN A 1 175 ? -7.299 -5.272 18.951 1.00 95.38 175 GLN A CA 1
ATOM 1332 C C . GLN A 1 175 ? -6.716 -5.679 17.591 1.00 95.38 175 GLN A C 1
ATOM 1334 O O . GLN A 1 175 ? -7.429 -6.153 16.701 1.00 95.38 175 GLN A O 1
ATOM 1339 N N . VAL A 1 176 ? -5.402 -5.517 17.422 1.00 94.81 176 VAL A N 1
ATOM 1340 C CA . VAL A 1 176 ? -4.694 -6.022 16.236 1.00 94.81 176 VAL A CA 1
ATOM 1341 C C . VAL A 1 176 ? -4.924 -7.533 16.126 1.00 94.81 176 VAL A C 1
ATOM 1343 O O . VAL A 1 176 ? -4.855 -8.261 17.111 1.00 94.81 176 VAL A O 1
ATOM 1346 N N . GLY A 1 177 ? -5.262 -8.007 14.928 1.00 95.88 177 GLY A N 1
ATOM 1347 C CA . GLY A 1 177 ? -5.604 -9.406 14.666 1.00 95.88 177 GLY A CA 1
ATOM 1348 C C . GLY A 1 177 ? -7.009 -9.837 15.112 1.00 95.88 177 GLY A C 1
ATOM 1349 O O . GLY A 1 177 ? -7.441 -10.927 14.730 1.00 95.88 177 GLY A O 1
ATOM 1350 N N . GLN A 1 178 ? -7.757 -9.004 15.849 1.00 96.81 178 GLN A N 1
ATOM 1351 C CA . GLN A 1 178 ? -9.129 -9.325 16.244 1.00 96.81 178 GLN A CA 1
ATOM 1352 C C . GLN A 1 178 ? -10.028 -9.428 15.011 1.00 96.81 178 GLN A C 1
ATOM 1354 O O . GLN A 1 178 ? -10.117 -8.510 14.191 1.00 96.81 178 GLN A O 1
ATOM 1359 N N . ARG A 1 179 ? -10.706 -10.572 14.889 1.00 97.50 179 ARG A N 1
ATOM 1360 C CA . ARG A 1 179 ? -11.591 -10.875 13.764 1.00 97.50 179 ARG A CA 1
ATOM 1361 C C . ARG A 1 179 ? -12.988 -10.346 14.024 1.00 97.50 179 ARG A C 1
ATOM 1363 O O . ARG A 1 179 ? -13.582 -10.621 15.062 1.00 97.50 179 ARG A O 1
ATOM 1370 N N . LEU A 1 180 ? -13.521 -9.632 13.042 1.00 96.94 180 LEU A N 1
ATOM 1371 C CA . LEU A 1 180 ? -14.906 -9.192 13.005 1.00 96.94 180 LEU A CA 1
ATOM 1372 C C . LEU A 1 180 ? -15.641 -9.949 11.906 1.00 96.94 180 LEU A C 1
ATOM 1374 O O . LEU A 1 180 ? -15.200 -9.948 10.756 1.00 96.94 180 LEU A O 1
ATOM 1378 N N . CYS A 1 181 ? -16.788 -10.541 12.231 1.00 96.62 181 CYS A N 1
ATOM 1379 C CA . CYS A 1 181 ? -17.732 -10.980 11.213 1.00 96.62 181 CYS A CA 1
ATOM 1380 C C . CYS A 1 181 ? -18.467 -9.746 10.676 1.00 96.62 181 CYS A C 1
ATOM 1382 O O . CYS A 1 181 ? -19.327 -9.184 11.349 1.00 96.62 181 CYS A O 1
ATOM 1384 N N . TRP A 1 182 ? -18.130 -9.291 9.466 1.00 92.81 182 TRP A N 1
ATOM 1385 C CA . TRP A 1 182 ? -18.619 -7.999 8.960 1.00 92.81 182 TRP A CA 1
ATOM 1386 C C . TRP A 1 182 ? -20.140 -7.956 8.758 1.00 92.81 182 TRP A C 1
ATOM 1388 O O . TRP A 1 182 ? -20.722 -6.876 8.699 1.00 92.81 182 TRP A O 1
ATOM 1398 N N . LYS A 1 183 ? -20.786 -9.122 8.656 1.00 93.62 183 LYS A N 1
ATOM 1399 C CA . LYS A 1 183 ? -22.241 -9.250 8.508 1.00 93.62 183 LYS A CA 1
ATOM 1400 C C . LYS A 1 183 ? -22.995 -8.913 9.793 1.00 93.62 183 LYS A C 1
ATOM 1402 O O . LYS A 1 183 ? -24.106 -8.392 9.705 1.00 93.62 183 LYS A O 1
ATOM 1407 N N . ASP A 1 184 ? -22.373 -9.171 10.939 1.00 95.00 184 ASP A N 1
ATOM 1408 C CA . ASP A 1 184 ? -22.974 -8.986 12.263 1.00 95.00 184 ASP A CA 1
ATOM 1409 C C . ASP A 1 184 ? -22.778 -7.555 12.781 1.00 95.00 184 ASP A C 1
ATOM 1411 O O . ASP A 1 184 ? -23.357 -7.158 13.790 1.00 95.00 184 ASP A O 1
ATOM 1415 N N . LEU A 1 185 ? -21.964 -6.764 12.076 1.00 95.38 185 LEU A N 1
ATOM 1416 C CA . LEU A 1 185 ? -21.732 -5.365 12.397 1.00 95.38 185 LEU A CA 1
ATOM 1417 C C . LEU A 1 185 ? -22.940 -4.499 12.008 1.00 95.38 185 LEU A C 1
ATOM 1419 O O . LEU A 1 185 ? -23.602 -4.779 10.996 1.00 95.38 185 LEU A O 1
ATOM 1423 N N . PRO A 1 186 ? -23.202 -3.421 12.774 1.00 95.31 186 PRO A N 1
ATOM 1424 C CA . PRO A 1 186 ? -24.238 -2.455 12.436 1.00 95.31 186 PRO A CA 1
ATOM 1425 C C . PRO A 1 186 ? -23.947 -1.762 11.096 1.00 95.31 186 PRO A C 1
ATOM 1427 O O . PRO A 1 186 ? -22.835 -1.824 10.568 1.00 95.31 186 PRO A O 1
ATOM 1430 N N . ALA A 1 187 ? -24.972 -1.098 10.548 1.00 96.12 187 ALA A N 1
ATOM 1431 C CA . ALA A 1 187 ? -24.879 -0.373 9.278 1.00 96.12 187 ALA A CA 1
ATOM 1432 C C . ALA A 1 187 ? -23.749 0.663 9.288 1.00 96.12 187 ALA A C 1
ATOM 1434 O O . ALA A 1 187 ? -22.984 0.737 8.334 1.00 96.12 187 ALA A O 1
ATOM 1435 N N . ASP A 1 188 ? -23.596 1.384 10.394 1.00 97.44 188 ASP A N 1
ATOM 1436 C CA . ASP A 1 188 ? -22.519 2.337 10.607 1.00 97.44 188 ASP A CA 1
ATOM 1437 C C . ASP A 1 188 ? -21.772 1.955 11.882 1.00 97.44 188 ASP A C 1
ATOM 1439 O O . ASP A 1 188 ? -22.372 1.805 12.949 1.00 97.44 188 ASP A O 1
ATOM 1443 N N . ALA A 1 189 ? -20.459 1.775 11.773 1.00 97.50 189 ALA A N 1
ATOM 1444 C CA . ALA A 1 189 ? -19.607 1.438 12.906 1.00 97.50 189 ALA A CA 1
ATOM 1445 C C . ALA A 1 189 ? -18.281 2.189 12.823 1.00 97.50 189 ALA A C 1
ATOM 1447 O O . ALA A 1 189 ? -17.730 2.380 11.736 1.00 97.50 189 ALA A O 1
ATOM 1448 N N . CYS A 1 190 ? -17.740 2.566 13.979 1.00 98.31 190 CYS A N 1
ATOM 1449 C CA . CYS A 1 190 ? -16.407 3.139 14.088 1.00 98.31 190 CYS A CA 1
ATOM 1450 C C . CYS A 1 190 ? -15.562 2.289 15.034 1.00 98.31 190 CYS A C 1
ATOM 1452 O O . CYS A 1 190 ? -15.978 1.990 16.149 1.00 98.31 190 CYS A O 1
ATOM 1454 N N . PHE A 1 191 ? -14.361 1.938 14.599 1.00 98.31 191 PHE A N 1
ATOM 1455 C CA . PHE A 1 191 ? -13.392 1.185 15.375 1.00 98.31 191 PHE A CA 1
ATOM 1456 C C . PHE A 1 191 ? -12.097 1.973 15.497 1.00 98.31 191 PHE A C 1
ATOM 1458 O O . PHE A 1 191 ? -11.661 2.607 14.533 1.00 98.31 191 PHE A O 1
ATOM 1465 N N . VAL A 1 192 ? -11.469 1.9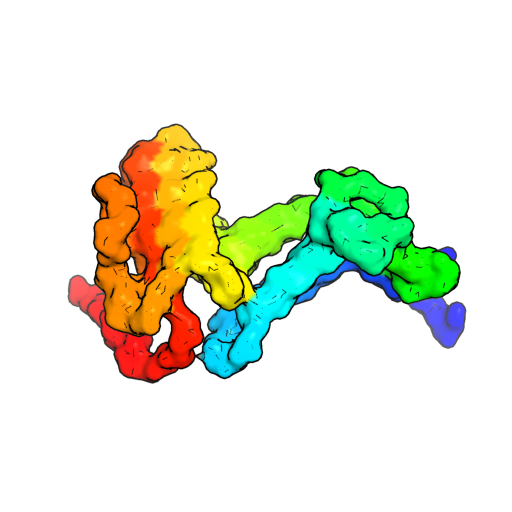02 16.665 1.00 98.31 192 VAL A N 1
ATOM 1466 C CA . VAL A 1 192 ? -10.116 2.411 16.893 1.00 98.31 192 VAL A CA 1
ATOM 1467 C C . VAL A 1 192 ? -9.194 1.228 17.151 1.00 98.31 192 VAL A C 1
ATOM 1469 O O . VAL A 1 192 ? -9.501 0.367 17.970 1.00 98.31 192 VAL A O 1
ATOM 1472 N N . ILE A 1 193 ? -8.076 1.189 16.435 1.00 97.50 193 ILE A N 1
ATOM 1473 C CA . ILE A 1 193 ? -7.012 0.199 16.563 1.00 97.50 193 ILE A CA 1
ATOM 1474 C C . ILE A 1 193 ? -5.775 0.944 17.057 1.00 97.50 193 ILE A C 1
ATOM 1476 O O . ILE A 1 193 ? -5.152 1.703 16.309 1.00 97.50 193 ILE A O 1
ATOM 1480 N N . SER A 1 194 ? -5.430 0.730 18.319 1.00 95.12 194 SER A N 1
ATOM 1481 C CA . SER A 1 194 ? -4.279 1.369 18.952 1.00 95.12 194 SER A CA 1
ATOM 1482 C C . SER A 1 194 ? -3.000 0.575 18.669 1.00 95.12 194 SER A C 1
ATOM 1484 O O . SER A 1 194 ? -2.911 -0.616 18.961 1.00 95.12 194 SER A O 1
ATOM 1486 N N . LEU A 1 195 ? -1.995 1.237 18.102 1.00 91.38 195 LEU A N 1
ATOM 1487 C CA . LEU A 1 195 ? -0.713 0.666 17.696 1.00 91.38 195 LEU A CA 1
ATOM 1488 C C . LEU A 1 195 ? 0.390 1.156 18.634 1.00 91.38 195 LEU A C 1
ATOM 1490 O O . LEU A 1 195 ? 0.566 2.357 18.807 1.00 91.38 195 LEU A O 1
ATOM 1494 N N . TRP A 1 196 ? 1.187 0.254 19.191 1.00 82.12 196 TRP A N 1
ATOM 1495 C CA . TRP A 1 196 ? 2.363 0.618 19.984 1.00 82.12 196 TRP A CA 1
ATOM 1496 C C . TRP A 1 196 ? 3.614 0.102 19.295 1.00 82.12 196 TRP A C 1
ATOM 1498 O O . TRP A 1 196 ? 3.602 -0.979 18.715 1.00 82.12 196 TRP A O 1
ATOM 1508 N N . ALA A 1 197 ? 4.671 0.905 19.338 1.00 68.75 197 ALA A N 1
ATOM 1509 C CA . ALA A 1 197 ? 5.930 0.631 18.653 1.00 68.75 197 ALA A CA 1
ATOM 1510 C C . ALA A 1 197 ? 7.027 0.083 19.584 1.00 68.75 197 ALA A C 1
ATOM 1512 O O . ALA A 1 197 ? 8.176 -0.013 19.163 1.00 68.75 197 ALA A O 1
ATOM 1513 N N . GLY A 1 198 ? 6.713 -0.202 20.851 1.00 63.78 198 GLY A N 1
ATOM 1514 C CA . GLY A 1 198 ? 7.669 -0.810 21.774 1.00 63.78 198 GLY A CA 1
ATOM 1515 C C . GLY A 1 198 ? 7.747 -2.329 21.614 1.00 63.78 198 GLY A C 1
ATOM 1516 O O . GLY A 1 198 ? 6.831 -2.951 21.079 1.00 63.78 198 GLY A O 1
ATOM 1517 N N . ALA A 1 199 ? 8.847 -2.912 22.092 1.00 53.38 199 ALA A N 1
ATOM 1518 C CA . ALA A 1 199 ? 9.030 -4.358 22.143 1.00 53.38 199 ALA A CA 1
ATOM 1519 C C . ALA A 1 199 ? 7.970 -4.986 23.063 1.00 53.38 199 ALA A C 1
ATOM 1521 O O . ALA A 1 199 ? 7.861 -4.610 24.234 1.00 53.38 199 ALA A O 1
ATOM 1522 N N . GLU A 1 200 ? 7.181 -5.924 22.539 1.00 52.28 200 GLU A N 1
ATOM 1523 C CA . GLU A 1 200 ? 6.264 -6.722 23.353 1.00 52.28 200 GLU A CA 1
ATOM 1524 C C . GLU A 1 200 ? 7.085 -7.665 24.227 1.00 52.28 200 GLU A C 1
ATOM 1526 O O . GLU A 1 200 ? 7.912 -8.439 23.746 1.00 52.28 200 GLU A O 1
ATOM 1531 N N . THR A 1 201 ? 6.877 -7.601 25.539 1.00 43.16 201 THR A N 1
ATOM 1532 C CA . THR A 1 201 ? 7.448 -8.623 26.420 1.00 43.16 201 THR A CA 1
ATOM 1533 C C . THR A 1 201 ? 6.527 -9.835 26.422 1.00 43.16 201 THR A C 1
ATOM 1535 O O . THR A 1 201 ? 5.314 -9.703 26.282 1.00 43.16 201 THR A O 1
ATOM 1538 N N . LEU A 1 202 ? 7.080 -11.033 26.636 1.00 39.25 202 LEU A N 1
ATOM 1539 C CA . LEU A 1 202 ? 6.336 -12.304 26.657 1.00 39.25 202 LEU A CA 1
ATOM 1540 C C . LEU A 1 202 ? 5.091 -12.300 27.584 1.00 39.25 202 LEU A C 1
ATOM 1542 O O . LEU A 1 202 ? 4.205 -13.141 27.438 1.00 39.25 202 LEU A O 1
ATOM 1546 N N . ALA A 1 203 ? 5.023 -11.365 28.539 1.00 42.25 203 ALA A N 1
ATOM 1547 C CA . ALA A 1 203 ? 3.895 -11.159 29.442 1.00 42.25 203 ALA A CA 1
ATOM 1548 C C . ALA A 1 203 ? 2.636 -10.597 28.747 1.00 42.25 203 ALA A C 1
ATOM 1550 O O . ALA A 1 203 ? 1.527 -10.932 29.165 1.00 42.25 203 ALA A O 1
ATOM 1551 N N . ASP A 1 204 ? 2.789 -9.812 27.674 1.00 48.62 204 ASP A N 1
ATOM 1552 C CA . ASP A 1 204 ? 1.675 -9.146 26.981 1.00 48.62 204 ASP A CA 1
ATOM 1553 C C . ASP A 1 204 ? 0.828 -10.143 26.165 1.00 48.62 204 ASP A C 1
ATOM 1555 O O . ASP A 1 204 ? -0.395 -10.018 26.079 1.00 48.62 204 ASP A O 1
ATOM 1559 N N . HIS A 1 205 ? 1.441 -11.210 25.637 1.00 43.38 205 HIS A N 1
ATOM 1560 C CA . HIS A 1 205 ? 0.728 -12.253 24.889 1.00 43.38 205 HIS A CA 1
ATOM 1561 C C . HIS A 1 205 ? -0.176 -13.126 25.772 1.00 43.38 205 HIS A C 1
ATOM 1563 O O . HIS A 1 205 ? -1.245 -13.555 25.332 1.00 43.38 205 HIS A O 1
ATOM 1569 N N . LEU A 1 206 ? 0.211 -13.376 27.027 1.00 38.69 206 LEU A N 1
ATOM 1570 C CA . LEU A 1 206 ? -0.509 -14.288 27.924 1.00 38.69 206 LEU A CA 1
ATOM 1571 C C . LEU A 1 206 ? -1.830 -13.710 28.463 1.00 38.69 206 LEU A C 1
ATOM 1573 O O . LEU A 1 206 ? -2.669 -14.471 28.938 1.00 38.69 206 LEU A O 1
ATOM 1577 N N . GLN A 1 207 ? -2.061 -12.399 28.345 1.00 46.38 207 GLN A N 1
ATOM 1578 C CA . GLN A 1 207 ? -3.332 -11.770 28.732 1.00 46.38 207 GLN A CA 1
ATOM 1579 C C . GLN A 1 207 ? -4.421 -11.837 27.645 1.00 46.38 207 GLN A C 1
ATOM 1581 O O . GLN A 1 207 ? -5.579 -11.539 27.930 1.00 46.38 207 GLN A O 1
ATOM 1586 N N . THR A 1 208 ? -4.096 -12.264 26.419 1.00 46.31 208 THR A N 1
ATOM 1587 C CA . THR A 1 208 ? -5.041 -12.255 25.281 1.00 46.31 208 THR A CA 1
ATOM 1588 C C . THR A 1 208 ? -5.844 -13.545 25.093 1.00 46.31 208 THR A C 1
ATOM 1590 O O . THR A 1 208 ? -6.645 -13.631 24.164 1.00 46.31 208 THR A O 1
ATOM 1593 N N . ASN A 1 209 ? -5.691 -14.539 25.974 1.00 36.47 209 ASN A N 1
ATOM 1594 C CA . ASN A 1 209 ? -6.435 -15.794 25.875 1.00 36.47 209 ASN A CA 1
ATOM 1595 C C . ASN A 1 209 ? -7.165 -16.130 27.187 1.00 36.47 209 ASN A C 1
ATOM 1597 O O . ASN A 1 209 ? -6.656 -16.919 27.987 1.00 36.47 209 ASN A O 1
ATOM 1601 N N . PRO A 1 210 ? -8.361 -15.566 27.448 1.00 38.16 210 PRO A N 1
ATOM 1602 C CA . PRO A 1 210 ? -9.255 -16.197 28.396 1.00 38.16 210 PRO A CA 1
ATOM 1603 C C . PRO A 1 210 ? -9.742 -17.485 27.731 1.00 38.16 210 PRO A C 1
ATOM 1605 O O . PRO A 1 210 ? -10.458 -17.457 26.729 1.00 38.16 210 PRO A O 1
ATOM 1608 N N . ALA A 1 211 ? -9.293 -18.616 28.269 1.00 35.78 211 ALA A N 1
ATOM 1609 C CA . ALA A 1 211 ? -9.811 -19.923 27.915 1.00 35.78 211 ALA A CA 1
ATOM 1610 C C . ALA A 1 211 ? -11.345 -19.871 27.901 1.00 35.78 211 ALA A C 1
ATOM 1612 O O . ALA A 1 211 ? -11.975 -19.495 28.891 1.00 35.78 211 ALA A O 1
ATOM 1613 N N . VAL A 1 212 ? -11.925 -20.222 26.756 1.00 38.00 212 VAL A N 1
ATOM 1614 C CA . VAL A 1 212 ? -13.356 -20.475 26.620 1.00 38.00 212 VAL A CA 1
ATOM 1615 C C . VAL A 1 212 ? -13.685 -21.643 27.549 1.00 38.00 212 VAL A C 1
ATOM 1617 O O . VAL A 1 212 ? -13.199 -22.754 27.333 1.00 38.00 212 VAL A O 1
ATOM 1620 N N . SER A 1 213 ? -14.445 -21.363 28.608 1.00 34.41 213 SER A N 1
ATOM 1621 C CA . SER A 1 213 ? -15.186 -22.363 29.382 1.00 34.41 213 SER A CA 1
ATOM 1622 C C . SER A 1 213 ? -16.451 -22.764 28.641 1.00 34.41 213 SER A C 1
ATOM 1624 O O . SER A 1 213 ? -17.155 -21.818 28.211 1.00 34.41 213 SER A O 1
#

Foldseek 3Di:
DPPDPPCLVVDDDQDDSNVWAQLQVLLVVLLVLLVVCLVCLVPPQSLVVSVVSLLLFQLLNQLPDPPLVVLQQDDSHWTARTAGCDPPRHSYGDDTDPHCSVVSSVCCVVCRAQNWDDDPQKIFGDHSHGPPDQWDWDWDDDPLATEIEIEGEDDDPVCQVDDDPPDDPQEAEDEHVRMDRVVPDDRYYYYYGYDYSDDDDPVSVVVPDPDDD

pLDDT: mean 90.94, std 14.21, range [34.41, 98.69]